Protein AF-0000000087540976 (afdb_homodimer)

Organism: Prevotella intermedia (NCBI:txid28131)

Nearest PDB structures (foldseek):
  6n2l-assembly1_A-2  TM=8.133E-01  e=3.524E-04  Burkholderia ambifaria MC40-6
  1huu-assembly1_A-2  TM=8.112E-01  e=4.850E-04  Geobacillus stearothermophilus
  5fbm-assembly1_B  TM=7.023E-01  e=1.854E-03  Streptococcus mutans UA159
  4qju-assembly1_B  TM=6.973E-01  e=3.090E-03  Staphylococcus aureus subsp. aureus Mu50
  3rhi-assembly1_B  TM=6.801E-01  e=1.854E-03  Bacillus anthracis str. Sterne

InterPro domains:
  IPR000119 Histone-like DNA-binding protein [PTHR33175] (30-153)
  IPR005902 Putative DNA-binding protein, HU-related [TIGR01201] (2-129)
  IPR010992 Integration host factor (IHF)-like DNA-binding domain superfamily [G3DSA:4.10.520.10] (30-122)
  IPR010992 Integration host factor (IHF)-like DNA-binding domain superfamily [SSF47729] (32-110)
  IPR041607 HU domain fused to wHTH, Ig, or Glycine-rich motif [PF18291] (1-114)

Radius of gyration: 27.36 Å; Cα contacts (8 Å, |Δi|>4): 544; chains: 2; bounding box: 94×81×77 Å

Sequence (312 aa):
MSIKYKMYQLKNSSSSRNGYWYARAAHTGTIETKQLAARISDRCTVTEADILAVISALVNEMSYNLKNGMRVKLEGFGAFKIAIRSTGAKEVKDFSVAKNIKRPHVIFQPETRVGADKVRVKKFVTGLKVEELDKYAGAPKPKKGEDSTGGEQAHPMSIKYKMYQLKNSSSSRNGYWYARAAHTGTIETKQLAARISDRCTVTEADILAVISALVNEMSYNLKNGMRVKLEGFGAFKIAIRSTGAKEVKDFSVAKNIKRPHVIFQPETRVGADKVRVKKFVTGLKVEELDKYAGAPKPKKGEDSTGGEQAHP

pLDDT: mean 82.92, std 21.24, range [26.97, 98.44]

Structure (mmCIF, N/CA/C/O backbone):
data_AF-0000000087540976-model_v1
#
loop_
_entity.id
_entity.type
_entity.pdbx_description
1 polymer 'Viral histone-like protein'
#
loop_
_atom_site.group_PDB
_atom_site.id
_atom_site.type_symbol
_atom_site.label_atom_id
_atom_site.label_alt_id
_atom_site.label_comp_id
_atom_site.label_asym_id
_atom_site.label_entity_id
_atom_site.label_seq_id
_atom_site.pdbx_PDB_ins_code
_at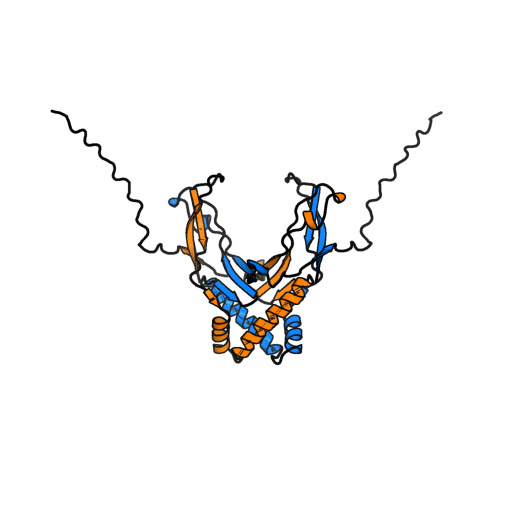om_site.Cartn_x
_atom_site.Cartn_y
_atom_site.Cartn_z
_atom_site.occupancy
_atom_site.B_iso_or_equiv
_atom_site.auth_seq_id
_atom_site.auth_comp_id
_atom_site.auth_asym_id
_atom_site.auth_atom_id
_atom_site.pdbx_PDB_model_num
ATOM 1 N N . MET A 1 1 ? -21.641 -0.723 -4.906 1 82.19 1 MET A N 1
ATOM 2 C CA . MET A 1 1 ? -20.797 -1.016 -3.756 1 82.19 1 MET A CA 1
ATOM 3 C C . MET A 1 1 ? -20.547 0.244 -2.932 1 82.19 1 MET A C 1
ATOM 5 O O . MET A 1 1 ? -20.578 1.354 -3.465 1 82.19 1 MET A O 1
ATOM 9 N N . SER A 1 2 ? -20.531 0.078 -1.562 1 85.25 2 SER A N 1
ATOM 10 C CA . SER A 1 2 ? -20.406 1.279 -0.743 1 85.25 2 SER A CA 1
ATOM 11 C C . SER A 1 2 ? -19.484 1.036 0.456 1 85.25 2 SER A C 1
ATOM 13 O O . SER A 1 2 ? -19.406 -0.084 0.964 1 85.25 2 SER A O 1
ATOM 15 N N . ILE A 1 3 ? -18.797 2.078 0.797 1 89.12 3 ILE A N 1
ATOM 16 C CA . ILE A 1 3 ? -17.984 2.082 2.006 1 89.12 3 ILE A CA 1
ATOM 17 C C . ILE A 1 3 ? -18.719 2.812 3.125 1 89.12 3 ILE A C 1
ATOM 19 O O . ILE A 1 3 ? -19.281 3.883 2.904 1 89.12 3 ILE A O 1
ATOM 23 N N . LYS A 1 4 ? -18.781 2.154 4.199 1 91.69 4 LYS A N 1
ATOM 24 C CA . LYS A 1 4 ? -19.422 2.771 5.359 1 91.69 4 LYS A CA 1
ATOM 25 C C . LYS A 1 4 ? -18.453 3.705 6.082 1 91.69 4 LYS A C 1
ATOM 27 O O . LYS A 1 4 ? -17.266 3.438 6.152 1 91.69 4 LYS A O 1
ATOM 32 N N . TYR A 1 5 ? -19.094 4.777 6.539 1 91.88 5 TYR A N 1
ATOM 33 C CA . TYR A 1 5 ? -18.25 5.68 7.316 1 91.88 5 TYR A CA 1
ATOM 34 C C . TYR A 1 5 ? -18.891 6 8.664 1 91.88 5 TYR A C 1
ATOM 36 O O . TYR A 1 5 ? -20.109 5.855 8.828 1 91.88 5 TYR A O 1
ATOM 44 N N . LYS A 1 6 ? -18.062 6.328 9.625 1 91.19 6 LYS A N 1
ATOM 45 C CA . LYS A 1 6 ? -18.5 6.797 10.938 1 91.19 6 LYS A CA 1
ATOM 46 C C . LYS A 1 6 ? -17.922 8.18 11.25 1 91.19 6 LYS A C 1
ATOM 48 O O . LYS A 1 6 ? -16.812 8.5 10.836 1 91.19 6 LYS A O 1
ATOM 53 N N . MET A 1 7 ? -18.797 8.914 11.938 1 89.94 7 MET A N 1
ATOM 54 C CA . MET A 1 7 ? -18.344 10.242 12.344 1 89.94 7 MET A CA 1
ATOM 55 C C . MET A 1 7 ? -17.719 10.203 13.734 1 89.94 7 MET A C 1
ATOM 57 O O . MET A 1 7 ? -18.141 9.422 14.586 1 89.94 7 MET A O 1
ATOM 61 N N . TYR A 1 8 ? -16.688 10.961 13.844 1 89.75 8 TYR A N 1
ATOM 62 C CA . TYR A 1 8 ? -16.078 11.086 15.164 1 89.75 8 TYR A CA 1
ATOM 63 C C . TYR A 1 8 ? -15.594 12.508 15.414 1 89.75 8 TYR A C 1
ATOM 65 O O . TYR A 1 8 ? -15.383 13.273 14.477 1 89.75 8 TYR A O 1
ATOM 73 N N . GLN A 1 9 ? -15.57 12.805 16.703 1 90.75 9 GLN A N 1
ATOM 74 C CA . GLN A 1 9 ? -15.078 14.117 17.094 1 90.75 9 GLN A CA 1
ATOM 75 C C . GLN A 1 9 ? -13.586 14.078 17.406 1 90.75 9 GLN A C 1
ATOM 77 O O . GLN A 1 9 ? -13.125 13.203 18.141 1 90.75 9 GLN A O 1
ATOM 82 N N . LEU A 1 10 ? -12.867 15.023 16.797 1 91.25 10 LEU A N 1
ATOM 83 C CA . LEU A 1 10 ? -11.438 15.094 17.062 1 91.25 10 LEU A CA 1
ATOM 84 C C . LEU A 1 10 ? -11.18 15.586 18.484 1 91.25 10 LEU A C 1
ATOM 86 O O . LEU A 1 10 ? -11.641 16.672 18.875 1 91.25 10 LEU A O 1
ATOM 90 N N . LYS A 1 11 ? -10.469 14.781 19.266 1 91.56 11 LYS A N 1
ATOM 91 C CA . LYS A 1 11 ? -10.117 15.156 20.641 1 91.56 11 LYS A CA 1
ATOM 92 C C . LYS A 1 11 ? -8.625 15.43 20.766 1 91.56 11 LYS A C 1
ATOM 94 O O . LYS A 1 11 ? -7.859 14.555 21.172 1 91.56 11 LYS A O 1
ATOM 99 N N . ASN A 1 12 ? -8.211 16.422 20.25 1 89.81 12 ASN A N 1
ATOM 100 C CA . ASN A 1 12 ? -6.832 16.891 20.312 1 89.81 12 ASN A CA 1
ATOM 101 C C . ASN A 1 12 ? -6.746 18.328 20.812 1 89.81 12 ASN A C 1
ATOM 103 O O . ASN A 1 12 ? -6.93 19.266 20.031 1 89.81 12 ASN A O 1
ATOM 107 N N . SER A 1 13 ? -6.457 18.531 22.078 1 90.12 13 SER A N 1
ATOM 108 C CA . SER A 1 13 ? -6.488 19.828 22.734 1 90.12 13 SER A CA 1
ATOM 109 C C . SER A 1 13 ? -5.453 20.781 22.141 1 90.12 13 SER A C 1
ATOM 111 O O . SER A 1 13 ? -5.578 22 22.266 1 90.12 13 SER A O 1
ATOM 113 N N . SER A 1 14 ? -4.449 20.172 21.5 1 91.81 14 SER A N 1
ATOM 114 C CA . SER A 1 14 ? -3.398 21.016 20.938 1 91.81 14 SER A CA 1
ATOM 115 C C . SER A 1 14 ? -3.777 21.5 19.547 1 91.81 14 SER A C 1
ATOM 117 O O . SER A 1 14 ? -3.141 22.406 19 1 91.81 14 SER A O 1
ATOM 119 N N . SER A 1 15 ? -4.824 20.969 19.016 1 88.81 15 SER A N 1
ATOM 120 C CA . SER A 1 15 ? -5.211 21.312 17.656 1 88.81 15 SER A CA 1
ATOM 121 C C . SER A 1 15 ? -6.262 22.406 17.625 1 88.81 15 SER A C 1
ATOM 123 O O . SER A 1 15 ? -7.148 22.453 18.484 1 88.81 15 SER A O 1
ATOM 125 N N . SER A 1 16 ? -6.117 23.375 16.719 1 90.56 16 SER A N 1
ATOM 126 C CA . SER A 1 16 ? -7.137 24.406 16.516 1 90.56 16 SER A CA 1
ATOM 127 C C . SER A 1 16 ? -8.469 23.781 16.094 1 90.56 16 SER A C 1
ATOM 129 O O . SER A 1 16 ? -9.508 24.438 16.172 1 90.56 16 SER A O 1
ATOM 131 N N . ARG A 1 17 ? -8.469 22.594 15.672 1 90.31 17 ARG A N 1
ATOM 132 C CA . ARG A 1 17 ? -9.68 21.938 15.188 1 90.31 17 ARG A CA 1
ATOM 133 C C . ARG A 1 17 ? -10.234 20.984 16.234 1 90.31 17 ARG A C 1
ATOM 135 O O . ARG A 1 17 ? -10.961 20.047 15.914 1 90.31 17 ARG A O 1
ATOM 142 N N . ASN A 1 18 ? -9.789 21.328 17.406 1 90.62 18 ASN A N 1
ATOM 143 C CA . ASN A 1 18 ? -10.297 20.516 18.5 1 90.62 18 ASN A CA 1
ATOM 144 C C . ASN A 1 18 ? -11.82 20.547 18.562 1 90.62 18 ASN A C 1
ATOM 146 O O . ASN A 1 18 ? -12.43 21.609 18.5 1 90.62 18 ASN A O 1
ATOM 150 N N . GLY A 1 19 ? -12.438 19.312 18.641 1 89.81 19 GLY A N 1
ATOM 151 C CA . GLY A 1 19 ? -13.883 19.219 18.766 1 89.81 19 GLY A CA 1
ATOM 152 C C . GLY A 1 19 ? -14.594 19.156 17.422 1 89.81 19 GLY A C 1
ATOM 153 O O . GLY A 1 19 ? -15.812 19.016 17.359 1 89.81 19 GLY A O 1
ATOM 154 N N . TYR A 1 20 ? -13.859 19.266 16.344 1 92.44 20 TYR A N 1
ATOM 155 C CA . TYR A 1 20 ? -14.453 19.172 15.008 1 92.44 20 TYR A CA 1
ATOM 156 C C . TYR A 1 20 ? -14.852 17.734 14.695 1 92.44 20 TYR A C 1
ATOM 158 O O . TYR A 1 20 ? -14.289 16.797 15.258 1 92.44 20 TYR A O 1
ATOM 166 N N . TRP A 1 21 ? -15.828 17.672 13.867 1 91.06 21 TRP A N 1
ATOM 167 C CA . TRP A 1 21 ? -16.328 16.359 13.484 1 91.06 21 TRP A CA 1
ATOM 168 C C . TRP A 1 21 ? -15.742 15.906 12.156 1 91.06 21 TRP A C 1
ATOM 170 O O . TRP A 1 21 ? -15.703 16.672 11.195 1 91.06 21 TRP A O 1
ATOM 180 N N . TYR A 1 22 ? -15.258 14.633 12.141 1 93.44 22 TYR A N 1
ATOM 181 C CA . TYR A 1 22 ? -14.648 14.016 10.961 1 93.44 22 TYR A CA 1
ATOM 182 C C . TYR A 1 22 ? -15.297 12.672 10.656 1 93.44 22 TYR A C 1
ATOM 184 O O . TYR A 1 22 ? -16.062 12.141 11.469 1 93.44 22 TYR A O 1
ATOM 192 N N . ALA A 1 23 ? -15.047 12.281 9.445 1 92 23 ALA A N 1
ATOM 193 C CA . ALA A 1 23 ? -15.523 10.961 9.031 1 92 23 ALA A CA 1
ATOM 194 C C . ALA A 1 23 ? -14.352 10 8.82 1 92 23 ALA A C 1
ATOM 196 O O . ALA A 1 23 ? -13.281 10.414 8.367 1 92 23 ALA A O 1
ATOM 197 N N . ARG A 1 24 ? -14.531 8.781 9.195 1 92.12 24 ARG A N 1
ATOM 198 C CA . ARG A 1 24 ? -13.57 7.723 8.93 1 92.12 24 ARG A CA 1
ATOM 199 C C . ARG A 1 24 ? -14.266 6.473 8.391 1 92.12 24 ARG A C 1
ATOM 201 O O . ARG A 1 24 ? -15.414 6.207 8.734 1 92.12 24 ARG A O 1
ATOM 208 N N . ALA A 1 25 ? -13.547 5.836 7.512 1 93.06 25 ALA A N 1
ATOM 209 C CA . ALA A 1 25 ? -14.109 4.605 6.953 1 93.06 25 ALA A CA 1
ATOM 210 C C . ALA A 1 25 ? -14.289 3.547 8.039 1 93.06 25 ALA A C 1
ATOM 212 O O . ALA A 1 25 ? -13.422 3.379 8.898 1 93.06 25 ALA A O 1
ATOM 213 N N . ALA A 1 26 ? -15.445 2.938 8.008 1 92 26 ALA A N 1
ATOM 214 C CA . ALA A 1 26 ? -15.734 1.828 8.914 1 92 26 ALA A CA 1
ATOM 215 C C . ALA A 1 26 ? -15.703 0.494 8.18 1 92 26 ALA A C 1
ATOM 217 O O . ALA A 1 26 ? -16.594 0.204 7.371 1 92 26 ALA A O 1
ATOM 218 N N . HIS A 1 27 ? -14.711 -0.302 8.461 1 92.88 27 HIS A N 1
ATOM 219 C CA . HIS A 1 27 ? -14.578 -1.594 7.797 1 92.88 27 HIS A CA 1
ATOM 220 C C . HIS A 1 27 ? -15.445 -2.65 8.477 1 92.88 27 HIS A C 1
ATOM 222 O O . HIS A 1 27 ? -15.547 -2.686 9.703 1 92.88 27 HIS A O 1
ATOM 228 N N . THR A 1 28 ? -16.125 -3.465 7.723 1 90.06 28 THR A N 1
ATOM 229 C CA . THR A 1 28 ? -17.156 -4.387 8.203 1 90.06 28 THR A CA 1
ATOM 230 C C . THR A 1 28 ? -16.547 -5.746 8.531 1 90.06 28 THR A C 1
ATOM 232 O O . THR A 1 28 ? -17.156 -6.555 9.227 1 90.06 28 THR A O 1
ATOM 235 N N . GLY A 1 29 ? -15.414 -6.07 8.07 1 94.75 29 GLY A N 1
ATOM 236 C CA . GLY A 1 29 ? -14.773 -7.352 8.344 1 94.75 29 GLY A CA 1
ATOM 237 C C . GLY A 1 29 ? -13.422 -7.496 7.664 1 94.75 29 G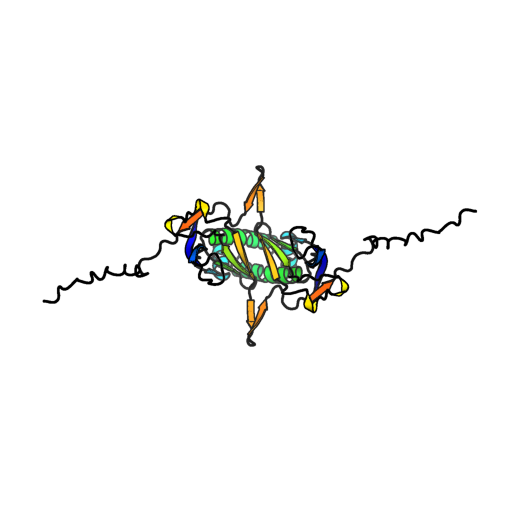LY A C 1
ATOM 238 O O . GLY A 1 29 ? -12.922 -6.551 7.055 1 94.75 29 GLY A O 1
ATOM 239 N N . THR A 1 30 ? -12.859 -8.688 7.973 1 97.56 30 THR A N 1
ATOM 240 C CA . THR A 1 30 ? -11.562 -9.008 7.398 1 97.56 30 THR A CA 1
ATOM 241 C C . THR A 1 30 ? -11.609 -10.352 6.668 1 97.56 30 THR A C 1
ATOM 243 O O . THR A 1 30 ? -12.148 -11.32 7.188 1 97.56 30 THR A O 1
ATOM 246 N N . ILE A 1 31 ? -11.188 -10.375 5.449 1 98 31 ILE A N 1
ATOM 247 C CA . ILE A 1 31 ? -11.023 -11.617 4.707 1 98 31 ILE A CA 1
ATOM 248 C C . ILE A 1 31 ? -9.539 -11.953 4.59 1 98 31 ILE A C 1
ATOM 250 O O . 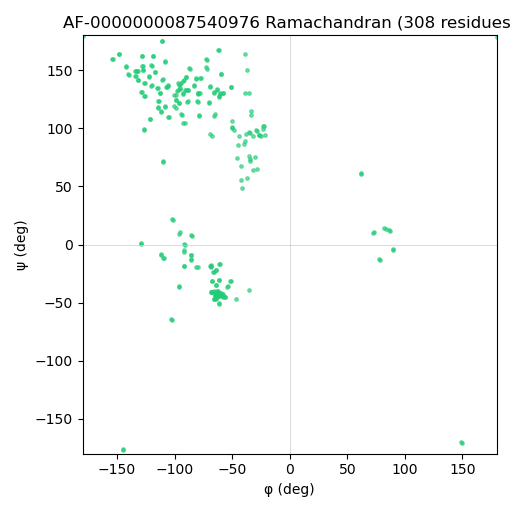ILE A 1 31 ? -8.711 -11.07 4.328 1 98 31 ILE A O 1
ATOM 254 N N . GLU A 1 32 ? -9.211 -13.188 4.789 1 98.25 32 GLU A N 1
ATOM 255 C CA . GLU A 1 32 ? -7.809 -13.602 4.82 1 98.25 32 GLU A CA 1
ATOM 256 C C . GLU A 1 32 ? -7.457 -14.461 3.609 1 98.25 32 GLU A C 1
ATOM 258 O O . GLU A 1 32 ? -8.336 -14.844 2.838 1 98.25 32 GLU A O 1
ATOM 263 N N . THR A 1 33 ? -6.246 -14.789 3.502 1 98.38 33 THR A N 1
ATOM 264 C CA . THR A 1 33 ? -5.668 -15.438 2.328 1 98.38 33 THR A CA 1
ATOM 265 C C . THR A 1 33 ? -6.371 -16.766 2.037 1 98.38 33 THR A C 1
ATOM 267 O O . THR A 1 33 ? -6.695 -17.062 0.885 1 98.38 33 THR A O 1
ATOM 270 N N . LYS A 1 34 ? -6.609 -17.531 3.016 1 98.12 34 LYS A N 1
ATOM 271 C CA . LYS A 1 34 ? -7.215 -18.844 2.816 1 98.12 34 LYS A CA 1
ATOM 272 C C . LYS A 1 34 ? -8.625 -18.719 2.254 1 98.12 34 LYS A C 1
ATOM 274 O O . LYS A 1 34 ? -9.016 -19.484 1.364 1 98.12 34 LYS A O 1
ATOM 279 N N . GLN A 1 35 ? -9.398 -17.781 2.803 1 97.94 35 GLN A N 1
ATOM 280 C CA . GLN A 1 35 ? -10.75 -17.547 2.303 1 97.94 35 GLN A CA 1
ATOM 281 C C . GLN A 1 35 ? -10.727 -17.062 0.856 1 97.94 35 GLN A C 1
ATOM 283 O O . GLN A 1 35 ? -11.531 -17.5 0.034 1 97.94 35 GLN A O 1
ATOM 288 N N . LEU A 1 36 ? -9.797 -16.172 0.57 1 98.06 36 LEU A N 1
ATOM 289 C CA . LEU A 1 36 ? -9.648 -15.68 -0.792 1 98.06 36 LEU A CA 1
ATOM 290 C C . LEU A 1 36 ? -9.289 -16.812 -1.75 1 98.06 36 LEU A C 1
ATOM 292 O O . LEU A 1 36 ? -9.852 -16.906 -2.844 1 98.06 36 LEU A O 1
ATOM 296 N N . ALA A 1 37 ? -8.352 -17.625 -1.278 1 98.44 37 ALA A N 1
ATOM 297 C CA . ALA A 1 37 ? -7.918 -18.75 -2.104 1 98.44 37 ALA A CA 1
ATOM 298 C C . ALA A 1 37 ? -9.078 -19.688 -2.406 1 98.44 37 ALA A C 1
ATOM 300 O O . ALA A 1 37 ? -9.227 -20.172 -3.537 1 98.44 37 ALA A O 1
ATOM 301 N N . ALA A 1 38 ? -9.883 -19.953 -1.44 1 98.12 38 ALA A N 1
ATOM 302 C CA . ALA A 1 38 ? -11.055 -20.812 -1.614 1 98.12 38 ALA A CA 1
ATOM 303 C C . ALA A 1 38 ? -12.031 -20.219 -2.623 1 98.12 38 ALA A C 1
ATOM 305 O O . ALA A 1 38 ? -12.523 -20.922 -3.51 1 98.12 38 ALA A O 1
ATOM 306 N N . ARG A 1 39 ? -12.289 -18.953 -2.525 1 97.38 39 ARG A N 1
ATOM 307 C CA . ARG A 1 39 ? -13.211 -18.281 -3.432 1 97.38 39 ARG A CA 1
ATOM 308 C C . ARG A 1 39 ? -12.68 -18.297 -4.859 1 97.38 39 ARG A C 1
ATOM 310 O O . ARG A 1 39 ? -13.445 -18.5 -5.809 1 97.38 39 ARG A O 1
ATOM 317 N N . ILE A 1 40 ? -11.422 -18.031 -4.973 1 97.5 40 ILE A N 1
ATOM 318 C CA . ILE A 1 40 ? -10.812 -18.016 -6.297 1 97.5 40 ILE A CA 1
ATOM 319 C C . ILE A 1 40 ? -10.867 -19.422 -6.906 1 97.5 40 ILE A C 1
ATOM 321 O O . ILE A 1 40 ? -11.219 -19.578 -8.078 1 97.5 40 ILE A O 1
ATOM 325 N N . SER A 1 41 ? -10.531 -20.422 -6.137 1 97.56 41 SER A N 1
ATOM 326 C CA . SER A 1 41 ? -10.531 -21.797 -6.613 1 97.56 41 SER A CA 1
ATOM 327 C C . SER A 1 41 ? -11.93 -22.234 -7.039 1 97.56 41 SER A C 1
ATOM 329 O O . SER A 1 41 ? -12.07 -23.078 -7.934 1 97.56 41 SER A O 1
ATOM 331 N N . ASP A 1 42 ? -12.938 -21.719 -6.438 1 96.06 42 ASP A N 1
ATOM 332 C CA . ASP A 1 42 ? -14.32 -22.031 -6.77 1 96.06 42 ASP A CA 1
ATOM 333 C C . ASP A 1 42 ? -14.695 -21.484 -8.148 1 96.06 42 ASP A C 1
ATOM 335 O O . ASP A 1 42 ? -15.641 -21.969 -8.781 1 96.06 42 ASP A O 1
ATOM 339 N N . ARG A 1 43 ? -13.898 -20.547 -8.625 1 92.94 43 ARG A N 1
ATOM 340 C CA . ARG A 1 43 ? -14.281 -19.844 -9.844 1 92.94 43 ARG A CA 1
ATOM 341 C C . ARG A 1 43 ? -13.352 -20.188 -10.992 1 92.94 43 ARG A C 1
ATOM 343 O O . ARG A 1 43 ? -13.586 -19.781 -12.133 1 92.94 43 ARG A O 1
ATOM 350 N N . CYS A 1 44 ? -12.273 -20.891 -10.695 1 89.94 44 CYS A N 1
ATOM 351 C CA . CYS A 1 44 ? -11.359 -21.266 -11.766 1 89.94 44 CYS A CA 1
ATOM 352 C C . CYS A 1 44 ? -10.766 -22.641 -11.516 1 89.94 44 CYS A C 1
ATOM 354 O O . CYS A 1 44 ? -11.133 -23.312 -10.555 1 89.94 44 CYS A O 1
ATOM 356 N N . THR A 1 45 ? -9.797 -23.125 -12.438 1 92.25 45 THR A N 1
ATOM 357 C CA . THR A 1 45 ? -9.305 -24.484 -12.398 1 92.25 45 THR A CA 1
ATOM 358 C C . THR A 1 45 ? -8.055 -24.594 -11.531 1 92.25 45 THR A C 1
ATOM 360 O O . THR A 1 45 ? -7.527 -25.688 -11.32 1 92.25 45 THR A O 1
ATOM 363 N N . VAL A 1 46 ? -7.57 -23.516 -11.047 1 94.94 46 VAL A N 1
ATOM 364 C CA . VAL A 1 46 ? -6.395 -23.562 -10.188 1 94.94 46 VAL A CA 1
ATOM 365 C C . VAL A 1 46 ? -6.801 -23.969 -8.773 1 94.94 46 VAL A C 1
ATOM 367 O O . VAL A 1 46 ? -7.77 -23.438 -8.227 1 94.94 46 VAL A O 1
ATOM 370 N N . THR A 1 47 ? -6.133 -24.938 -8.203 1 95.69 47 THR A N 1
ATOM 371 C CA . THR A 1 47 ? -6.492 -25.469 -6.895 1 95.69 47 THR A CA 1
ATOM 372 C C . THR A 1 47 ? -6.141 -24.469 -5.793 1 95.69 47 THR A C 1
ATOM 374 O O . THR A 1 47 ? -5.277 -23.609 -5.98 1 95.69 47 THR A O 1
ATOM 377 N N . GLU A 1 48 ? -6.805 -24.656 -4.652 1 97.38 48 GLU A N 1
ATOM 378 C CA . GLU A 1 48 ? -6.527 -23.812 -3.492 1 97.38 48 GLU A CA 1
ATOM 379 C C . GLU A 1 48 ? -5.059 -23.906 -3.082 1 97.38 48 GLU A C 1
ATOM 381 O O . GLU A 1 48 ? -4.43 -22.891 -2.773 1 97.38 48 GLU A O 1
ATOM 386 N N . ALA A 1 49 ? -4.566 -25.078 -3.074 1 96.31 49 ALA A N 1
ATOM 387 C CA . ALA A 1 49 ? -3.172 -25.297 -2.703 1 96.31 49 ALA A CA 1
ATOM 388 C C . ALA A 1 49 ? -2.229 -24.547 -3.633 1 96.31 49 ALA A C 1
ATOM 390 O O . ALA A 1 49 ? -1.24 -23.953 -3.182 1 96.31 49 ALA A O 1
ATOM 391 N N . ASP A 1 50 ? -2.512 -24.562 -4.934 1 96.38 50 ASP A N 1
ATOM 392 C CA . ASP A 1 50 ? -1.681 -23.859 -5.91 1 96.38 50 ASP A CA 1
ATOM 393 C C . ASP A 1 50 ? -1.771 -22.344 -5.723 1 96.38 50 ASP A C 1
ATOM 395 O O . ASP A 1 50 ? -0.773 -21.641 -5.867 1 96.38 50 ASP A O 1
ATOM 399 N N . ILE A 1 51 ? -3.004 -21.828 -5.445 1 97.88 51 ILE A N 1
ATOM 400 C CA . ILE A 1 51 ? -3.201 -20.391 -5.234 1 97.88 51 ILE A CA 1
ATOM 401 C C . ILE A 1 51 ? -2.383 -19.938 -4.027 1 97.88 51 ILE A C 1
ATOM 403 O O . ILE A 1 51 ? -1.687 -18.922 -4.098 1 97.88 51 ILE A O 1
ATOM 407 N N . LEU A 1 52 ? -2.375 -20.703 -2.975 1 97.69 52 LEU A N 1
ATOM 408 C CA . LEU A 1 52 ? -1.599 -20.375 -1.783 1 97.69 52 LEU A CA 1
ATOM 409 C C . LEU A 1 52 ? -0.104 -20.391 -2.086 1 97.69 52 LEU A C 1
ATOM 411 O O . LEU A 1 52 ? 0.643 -19.531 -1.612 1 97.69 52 LEU A O 1
ATOM 415 N N . ALA A 1 53 ? 0.29 -21.328 -2.834 1 96.88 53 ALA A N 1
ATOM 416 C CA . ALA A 1 53 ? 1.691 -21.438 -3.232 1 96.88 53 ALA A CA 1
ATOM 417 C C . ALA A 1 53 ? 2.119 -20.219 -4.047 1 96.88 53 ALA A C 1
ATOM 419 O O . ALA A 1 53 ? 3.211 -19.688 -3.85 1 96.88 53 ALA A O 1
ATOM 420 N N . VAL A 1 54 ? 1.281 -19.812 -4.977 1 97.62 54 VAL A N 1
ATOM 421 C CA . VAL A 1 54 ? 1.585 -18.672 -5.84 1 97.62 54 VAL A CA 1
ATOM 422 C C . VAL A 1 54 ? 1.683 -17.406 -5.008 1 97.62 54 VAL A C 1
ATOM 424 O O . VAL A 1 54 ? 2.609 -16.609 -5.18 1 97.62 54 VAL A O 1
ATOM 427 N N . ILE A 1 55 ? 0.77 -17.172 -4.051 1 97.31 55 ILE A N 1
ATOM 428 C CA . ILE A 1 55 ? 0.777 -15.977 -3.207 1 97.31 55 ILE A CA 1
ATOM 429 C C . ILE A 1 55 ? 2.045 -15.953 -2.357 1 97.31 55 ILE A C 1
ATOM 431 O O . ILE A 1 55 ? 2.725 -14.93 -2.273 1 97.31 55 ILE A O 1
ATOM 435 N N . SER A 1 56 ? 2.361 -17.094 -1.829 1 96.75 56 SER A N 1
ATOM 436 C CA . SER A 1 56 ? 3.568 -17.188 -1.016 1 96.75 56 SER A CA 1
ATOM 437 C C . SER A 1 56 ? 4.816 -16.906 -1.848 1 96.75 56 SER A C 1
ATOM 439 O O . SER A 1 56 ? 5.711 -16.172 -1.417 1 96.75 56 SER A O 1
ATOM 441 N N . ALA A 1 57 ? 4.891 -17.531 -3.025 1 97.62 57 ALA A N 1
ATOM 442 C CA . ALA A 1 57 ? 6.031 -17.312 -3.914 1 97.62 57 ALA A CA 1
ATOM 443 C C . ALA A 1 57 ? 6.117 -15.859 -4.355 1 97.62 57 ALA A C 1
ATOM 445 O O . ALA A 1 57 ? 7.211 -15.305 -4.477 1 97.62 57 ALA A O 1
ATOM 446 N N . LEU A 1 58 ? 4.965 -15.25 -4.637 1 97.25 58 LEU A N 1
ATOM 447 C CA . LEU A 1 58 ? 4.918 -13.844 -5.035 1 97.25 58 LEU A CA 1
ATOM 448 C C . LEU A 1 58 ? 5.48 -12.945 -3.938 1 97.25 58 LEU A C 1
ATOM 450 O O . LEU A 1 58 ? 6.266 -12.039 -4.215 1 97.25 58 LEU A O 1
ATOM 454 N N . VAL A 1 59 ? 5.113 -13.203 -2.689 1 96.5 59 VAL A N 1
ATOM 455 C CA . VAL A 1 59 ? 5.594 -12.43 -1.553 1 96.5 59 VAL A CA 1
ATOM 456 C C . VAL A 1 59 ? 7.113 -12.516 -1.472 1 96.5 59 VAL A C 1
ATOM 458 O O . VAL A 1 59 ? 7.793 -11.5 -1.286 1 96.5 59 VAL A O 1
ATOM 461 N N . ASN A 1 60 ? 7.609 -13.68 -1.653 1 95.88 60 ASN A N 1
ATOM 462 C CA . ASN A 1 60 ? 9.055 -13.883 -1.585 1 95.88 60 ASN A CA 1
ATOM 463 C C . ASN A 1 60 ? 9.773 -13.164 -2.721 1 95.88 60 ASN A C 1
ATOM 465 O O . ASN A 1 60 ? 10.797 -12.508 -2.496 1 95.88 60 ASN A O 1
ATOM 469 N N . GLU A 1 61 ? 9.227 -13.344 -3.893 1 96.5 61 GLU A N 1
ATOM 470 C CA . GLU A 1 61 ? 9.836 -12.68 -5.043 1 96.5 61 GLU A CA 1
ATOM 471 C C . GLU A 1 61 ? 9.766 -11.164 -4.906 1 96.5 61 GLU A C 1
ATOM 473 O O . GLU A 1 61 ? 10.719 -10.461 -5.238 1 96.5 61 GLU A O 1
ATOM 478 N N . MET A 1 62 ? 8.664 -10.633 -4.434 1 96.81 62 MET A N 1
ATOM 479 C CA . MET A 1 62 ? 8.516 -9.195 -4.223 1 96.81 62 MET A CA 1
ATOM 480 C C . MET A 1 62 ? 9.492 -8.695 -3.164 1 96.81 62 MET A C 1
ATOM 482 O O . MET A 1 62 ? 10.125 -7.645 -3.336 1 96.81 62 MET A O 1
ATOM 486 N N . SER A 1 63 ? 9.562 -9.445 -2.09 1 94.88 63 SER A N 1
ATOM 487 C CA . SER A 1 63 ? 10.484 -9.078 -1.021 1 94.88 63 SER A CA 1
ATOM 488 C C . SER A 1 63 ? 11.914 -8.961 -1.545 1 94.88 63 SER A C 1
ATOM 490 O O . SER A 1 63 ? 12.602 -7.98 -1.258 1 94.88 63 SER A O 1
ATOM 492 N N . TYR A 1 64 ? 12.281 -9.93 -2.316 1 94.19 64 TYR A N 1
ATOM 493 C CA . TYR A 1 64 ? 13.625 -9.945 -2.891 1 94.19 64 TYR A CA 1
ATOM 494 C C . TYR A 1 64 ? 13.852 -8.734 -3.779 1 94.19 64 TYR A C 1
ATOM 496 O O . TYR A 1 64 ? 14.859 -8.031 -3.641 1 94.19 64 TYR A O 1
ATOM 504 N N . ASN A 1 65 ? 12.977 -8.469 -4.676 1 95.81 65 ASN A N 1
ATOM 505 C CA . ASN A 1 65 ? 13.133 -7.375 -5.637 1 95.81 65 ASN A CA 1
ATOM 506 C C . ASN A 1 65 ? 13.055 -6.012 -4.953 1 95.81 65 ASN A C 1
ATOM 508 O O . ASN A 1 65 ? 13.844 -5.117 -5.266 1 95.81 65 ASN A O 1
ATOM 512 N N . LEU A 1 66 ? 12.164 -5.824 -4.023 1 95.56 66 LEU A N 1
ATOM 513 C CA . LEU A 1 66 ? 12.031 -4.562 -3.303 1 95.56 66 LEU A CA 1
ATOM 514 C C . LEU A 1 66 ? 13.289 -4.254 -2.506 1 95.56 66 LEU A C 1
ATOM 516 O O . LEU A 1 66 ? 13.789 -3.125 -2.533 1 95.56 66 LEU A O 1
ATOM 520 N N . LYS A 1 67 ? 13.852 -5.262 -1.867 1 92.88 67 LYS A N 1
ATOM 521 C CA . LYS A 1 67 ? 15.047 -5.086 -1.047 1 92.88 67 LYS A CA 1
ATOM 522 C C . LYS A 1 67 ? 16.266 -4.762 -1.909 1 92.88 67 LYS A C 1
ATOM 524 O O . LYS A 1 67 ? 17.281 -4.266 -1.406 1 92.88 67 LYS A O 1
ATOM 529 N N . ASN A 1 68 ? 16.109 -5.086 -3.143 1 93.12 68 ASN A N 1
ATOM 530 C CA . ASN A 1 68 ? 17.188 -4.762 -4.066 1 93.12 68 ASN A CA 1
ATOM 531 C C . ASN A 1 68 ? 16.938 -3.436 -4.777 1 93.12 68 ASN A C 1
ATOM 533 O O . ASN A 1 68 ? 17.578 -3.137 -5.785 1 93.12 68 ASN A O 1
ATOM 537 N N . GLY A 1 69 ? 15.945 -2.76 -4.277 1 93.06 69 GLY A N 1
ATOM 538 C CA . GLY A 1 69 ? 15.727 -1.406 -4.762 1 93.06 69 GLY A CA 1
ATOM 539 C C . GLY A 1 69 ? 14.883 -1.35 -6.016 1 93.06 69 GLY A C 1
ATOM 540 O O . GLY A 1 69 ? 14.852 -0.33 -6.707 1 93.06 69 GLY A O 1
ATOM 541 N N . MET A 1 70 ? 14.25 -2.418 -6.379 1 95.94 70 MET A N 1
ATOM 542 C CA . MET A 1 70 ? 13.406 -2.451 -7.566 1 95.94 70 MET A CA 1
ATOM 543 C C . MET A 1 70 ? 11.984 -1.999 -7.23 1 95.94 70 MET A C 1
ATOM 545 O O . MET A 1 70 ? 11.539 -2.127 -6.09 1 95.94 70 MET A O 1
ATOM 549 N N . ARG A 1 71 ? 11.383 -1.468 -8.234 1 97.62 71 ARG A N 1
ATOM 550 C CA . ARG A 1 71 ? 9.93 -1.286 -8.203 1 97.62 71 ARG A CA 1
ATOM 551 C C . ARG A 1 71 ? 9.211 -2.518 -8.742 1 97.62 71 ARG A C 1
ATOM 553 O O . ARG A 1 71 ? 9.609 -3.072 -9.773 1 97.62 71 ARG A O 1
ATOM 560 N N . VAL A 1 72 ? 8.211 -2.957 -8.031 1 98.25 72 VAL A N 1
ATOM 561 C CA . VAL A 1 72 ? 7.43 -4.113 -8.453 1 98.25 72 VAL A CA 1
ATOM 562 C C . VAL A 1 72 ? 6.047 -3.662 -8.914 1 98.25 72 VAL A C 1
ATOM 564 O O . VAL A 1 72 ? 5.281 -3.09 -8.141 1 98.25 72 VAL A O 1
ATOM 567 N N . LYS A 1 73 ? 5.766 -3.918 -10.148 1 97.94 73 LYS A N 1
ATOM 568 C CA . LYS A 1 73 ? 4.469 -3.549 -10.711 1 97.94 73 LYS A CA 1
ATOM 569 C C . LYS A 1 73 ? 3.637 -4.785 -11.031 1 97.94 73 LYS A C 1
ATOM 571 O O . LYS A 1 73 ? 4.004 -5.586 -11.891 1 97.94 73 LYS A O 1
ATOM 576 N N . LEU A 1 74 ? 2.562 -4.918 -10.328 1 97.56 74 LEU A N 1
ATOM 577 C CA . LEU A 1 74 ? 1.608 -5.992 -10.594 1 97.56 74 LEU A CA 1
ATOM 578 C C . LEU A 1 74 ? 0.434 -5.48 -11.422 1 97.56 74 LEU A C 1
ATOM 580 O O . LEU A 1 74 ? -0.256 -4.543 -11.016 1 97.56 74 LEU A O 1
ATOM 584 N N . GLU A 1 75 ? 0.242 -6.113 -12.484 1 95.5 75 GLU A N 1
ATOM 585 C CA . GLU A 1 75 ? -0.803 -5.691 -13.414 1 95.5 75 GLU A CA 1
ATOM 586 C C . GLU A 1 75 ? -2.178 -5.727 -12.75 1 95.5 75 GLU A C 1
ATOM 588 O O . GLU A 1 75 ? -2.557 -6.734 -12.148 1 95.5 75 GLU A O 1
ATOM 593 N N . GLY A 1 76 ? -2.898 -4.609 -12.891 1 93.5 76 GLY A N 1
ATOM 594 C CA . GLY A 1 76 ? -4.234 -4.512 -12.328 1 93.5 76 GLY A CA 1
ATOM 595 C C . GLY A 1 76 ? -4.227 -4.258 -10.828 1 93.5 76 GLY A C 1
ATOM 596 O O . GLY A 1 76 ? -5.258 -3.902 -10.25 1 93.5 76 GLY A O 1
ATOM 597 N N . PHE A 1 77 ? -3.189 -4.414 -10.234 1 95.62 77 PHE A N 1
ATOM 598 C CA . PHE A 1 77 ? -3.035 -4.289 -8.789 1 95.62 77 PHE A CA 1
ATOM 599 C C . PHE A 1 77 ? -2.4 -2.953 -8.422 1 95.62 77 PHE A C 1
ATOM 601 O O . PHE A 1 77 ? -3.086 -2.043 -7.957 1 95.62 77 PHE A O 1
ATOM 608 N N . GLY A 1 78 ? -1.178 -2.75 -8.82 1 96.38 78 GLY A N 1
ATOM 609 C CA . GLY A 1 78 ? -0.443 -1.535 -8.508 1 96.38 78 GLY A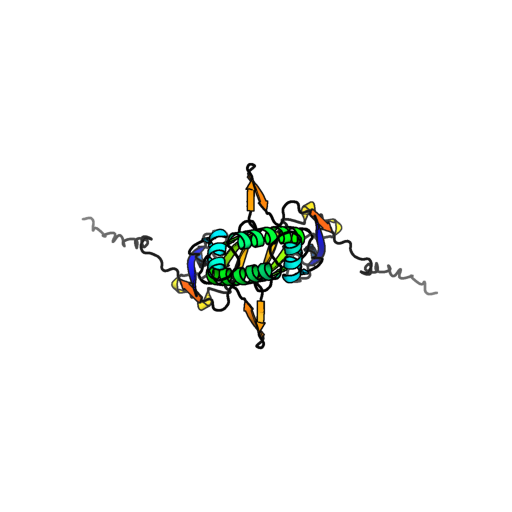 CA 1
ATOM 610 C C . GLY A 1 78 ? 1.053 -1.756 -8.391 1 96.38 78 GLY A C 1
ATOM 611 O O . GLY A 1 78 ? 1.564 -2.805 -8.789 1 96.38 78 GLY A O 1
ATOM 612 N N . ALA A 1 79 ? 1.668 -0.741 -7.93 1 97.25 79 ALA A N 1
ATOM 613 C CA . ALA A 1 79 ? 3.125 -0.774 -7.828 1 97.25 79 ALA A CA 1
ATOM 614 C C . ALA A 1 79 ? 3.574 -0.664 -6.375 1 97.25 79 ALA A C 1
ATOM 616 O O . ALA A 1 79 ? 2.891 -0.051 -5.551 1 97.25 79 ALA A O 1
ATOM 617 N N . PHE A 1 80 ? 4.68 -1.296 -6.078 1 97.56 80 PHE A N 1
ATOM 618 C CA . PHE A 1 80 ? 5.312 -1.282 -4.766 1 97.56 80 PHE A CA 1
ATOM 619 C C . PHE A 1 80 ? 6.77 -0.848 -4.875 1 97.56 80 PHE A C 1
ATOM 621 O O . PHE A 1 80 ? 7.484 -1.269 -5.789 1 97.56 80 PHE A O 1
ATOM 628 N N . LYS A 1 81 ? 7.18 -0.072 -3.973 1 96.69 81 LYS A N 1
ATOM 629 C CA . LYS A 1 81 ? 8.57 0.361 -3.914 1 96.69 81 LYS A CA 1
ATOM 630 C C . LYS A 1 81 ? 8.977 0.722 -2.488 1 96.69 81 LYS A C 1
ATOM 632 O O . LYS A 1 81 ? 8.117 0.989 -1.644 1 96.69 81 LYS A O 1
ATOM 637 N N . ILE A 1 82 ? 10.227 0.718 -2.262 1 95 82 ILE A N 1
ATOM 638 C CA . ILE A 1 82 ? 10.734 1.097 -0.947 1 95 82 ILE A CA 1
ATOM 639 C C . ILE A 1 82 ? 11 2.6 -0.911 1 95 82 ILE A C 1
ATOM 641 O O . ILE A 1 82 ? 11.547 3.162 -1.863 1 95 82 ILE A O 1
ATOM 645 N N . ALA A 1 83 ? 10.57 3.203 0.071 1 93.88 83 ALA A N 1
ATOM 646 C CA . ALA A 1 83 ? 10.852 4.617 0.313 1 93.88 83 ALA A CA 1
ATOM 647 C C . ALA A 1 83 ? 11.609 4.805 1.626 1 93.88 83 ALA A C 1
ATOM 649 O O . ALA A 1 83 ? 11.727 3.873 2.424 1 93.88 83 ALA A O 1
ATOM 650 N N . ILE A 1 84 ? 12.227 5.914 1.801 1 92 84 ILE A N 1
ATOM 651 C CA . ILE A 1 84 ? 12.914 6.285 3.033 1 92 84 ILE A CA 1
ATOM 652 C C . ILE A 1 84 ? 12.422 7.656 3.498 1 92 84 ILE A C 1
ATOM 654 O O . ILE A 1 84 ? 11.938 8.453 2.693 1 92 84 ILE A O 1
ATOM 658 N N . ARG A 1 85 ? 12.461 7.809 4.719 1 92.19 85 ARG A N 1
ATOM 659 C CA . ARG A 1 85 ? 12.227 9.125 5.293 1 92.19 85 ARG A CA 1
ATOM 660 C C . ARG A 1 85 ? 13.539 9.859 5.539 1 92.19 85 ARG A C 1
ATOM 662 O O . ARG A 1 85 ? 14.516 9.258 5.988 1 92.19 85 ARG A O 1
ATOM 669 N N . SER A 1 86 ? 13.508 11.125 5.227 1 93.06 86 SER A N 1
ATOM 670 C CA . SER A 1 86 ? 14.734 11.906 5.375 1 93.06 86 SER A CA 1
ATOM 671 C C . SER A 1 86 ? 14.484 13.18 6.168 1 93.06 86 SER A C 1
ATOM 673 O O . SER A 1 86 ? 13.484 13.875 5.949 1 93.06 86 SER A O 1
ATOM 675 N N . THR A 1 87 ? 15.352 13.359 7.117 1 92.5 87 THR A N 1
ATOM 676 C CA . THR A 1 87 ? 15.383 14.656 7.77 1 92.5 87 THR A CA 1
ATOM 677 C C . THR A 1 87 ? 16.344 15.602 7.055 1 92.5 87 THR A C 1
ATOM 679 O O . THR A 1 87 ? 17.375 15.164 6.531 1 92.5 87 THR A O 1
ATOM 682 N N . GLY A 1 88 ? 15.969 16.781 7.043 1 90.75 88 GLY A N 1
ATOM 683 C CA . GLY A 1 88 ? 16.734 17.75 6.277 1 90.75 88 GLY A CA 1
ATOM 684 C C . GLY A 1 88 ? 18 18.188 6.977 1 90.75 88 GLY A C 1
ATOM 685 O O . GLY A 1 88 ? 18.047 18.281 8.203 1 90.75 88 GLY A O 1
ATOM 686 N N . ALA A 1 89 ? 19.062 18.406 6.152 1 91.88 89 ALA A N 1
ATOM 687 C CA . ALA A 1 89 ? 20.312 19 6.617 1 91.88 89 ALA A CA 1
ATOM 688 C C . ALA A 1 89 ? 20.609 20.297 5.871 1 91.88 89 ALA A C 1
ATOM 690 O O . ALA A 1 89 ? 20.406 20.391 4.656 1 91.88 89 ALA A O 1
ATOM 691 N N . LYS A 1 90 ? 21.047 21.266 6.609 1 90.12 90 LYS A N 1
ATOM 692 C CA . LYS A 1 90 ? 21.328 22.562 5.988 1 90.12 90 LYS A CA 1
ATOM 693 C C . LYS A 1 90 ? 22.484 22.453 4.988 1 90.12 90 LYS A C 1
ATOM 695 O O . LYS A 1 90 ? 22.406 23 3.893 1 90.12 90 LYS A O 1
ATOM 700 N N . GLU A 1 91 ? 23.5 21.766 5.359 1 89.5 91 GLU A N 1
ATOM 701 C CA . GLU A 1 91 ? 24.641 21.547 4.469 1 89.5 91 GLU A CA 1
ATOM 702 C C . GLU A 1 91 ? 24.859 20.047 4.219 1 89.5 91 GLU A C 1
ATOM 704 O O . GLU A 1 91 ? 24.578 19.219 5.082 1 89.5 91 GLU A O 1
ATOM 709 N N . VAL A 1 92 ? 25.484 19.75 3.053 1 86 92 VAL A N 1
ATOM 710 C CA . VAL A 1 92 ? 25.719 18.375 2.635 1 86 92 VAL A CA 1
ATOM 711 C C . VAL A 1 92 ? 26.672 17.688 3.623 1 86 92 VAL A C 1
ATOM 713 O O . VAL A 1 92 ? 26.531 16.5 3.893 1 86 92 VAL A O 1
ATOM 716 N N . LYS A 1 93 ? 27.609 18.453 4.156 1 87.56 93 LYS A N 1
ATOM 717 C CA . LYS A 1 93 ? 28.609 17.906 5.062 1 87.56 93 LYS A CA 1
ATOM 718 C C . LYS A 1 93 ? 27.969 17.422 6.363 1 87.56 93 LYS A C 1
ATOM 720 O O . LYS A 1 93 ? 28.516 16.562 7.047 1 87.56 93 LYS A O 1
ATOM 725 N N . ASP A 1 94 ? 26.812 17.969 6.688 1 89.06 94 ASP A N 1
ATOM 726 C CA . ASP A 1 94 ? 26.125 17.625 7.93 1 89.06 94 ASP A CA 1
ATOM 727 C C . ASP A 1 94 ? 25.156 16.469 7.723 1 89.06 94 ASP A C 1
ATOM 729 O O . ASP A 1 94 ? 24.5 16.031 8.664 1 89.06 94 ASP A O 1
ATOM 733 N N . PHE A 1 95 ? 25.109 16 6.484 1 89.31 95 PHE A N 1
ATOM 734 C CA . PHE A 1 95 ? 24.172 14.922 6.184 1 89.31 95 PHE A CA 1
ATOM 735 C C . PHE A 1 95 ? 24.812 13.562 6.441 1 89.31 95 PHE A C 1
ATOM 737 O O . PHE A 1 95 ? 25.922 13.297 5.977 1 89.31 95 PHE A O 1
ATOM 744 N N . SER A 1 96 ? 24.203 12.75 7.277 1 87.44 96 SER A N 1
ATOM 745 C CA . SER A 1 96 ? 24.656 11.383 7.512 1 87.44 96 SER A CA 1
ATOM 746 C C . SER A 1 96 ? 23.484 10.406 7.453 1 87.44 96 SER A C 1
ATOM 748 O O . SER A 1 96 ? 22.344 10.766 7.789 1 87.44 96 SER A O 1
ATOM 750 N N . VAL A 1 97 ? 23.766 9.219 7.039 1 85.06 97 VAL A N 1
ATOM 751 C CA . VAL A 1 97 ? 22.766 8.18 6.887 1 85.06 97 VAL A CA 1
ATOM 752 C C . VAL A 1 97 ? 22.125 7.867 8.242 1 85.06 97 VAL A C 1
ATOM 754 O O . VAL A 1 97 ? 20.906 7.793 8.367 1 85.06 97 VAL A O 1
ATOM 757 N N . ALA A 1 98 ? 22.969 7.805 9.195 1 85.94 98 ALA A N 1
ATOM 758 C CA . ALA A 1 98 ? 22.5 7.422 10.523 1 85.94 98 ALA A CA 1
ATOM 759 C C . ALA A 1 98 ? 21.594 8.492 11.109 1 85.94 98 ALA A C 1
ATOM 761 O O . ALA A 1 98 ? 20.609 8.172 11.789 1 85.94 98 ALA A O 1
ATOM 762 N N . LYS A 1 99 ? 21.844 9.664 10.766 1 88.62 99 LYS A N 1
ATOM 763 C CA . LYS A 1 99 ? 21.125 10.773 11.383 1 88.62 99 LYS A CA 1
ATOM 764 C C . LYS A 1 99 ? 19.938 11.203 10.523 1 88.62 99 LYS A C 1
ATOM 766 O O . LYS A 1 99 ? 18.891 11.586 11.047 1 88.62 99 LYS A O 1
ATOM 771 N N . ASN A 1 100 ? 20.125 11.141 9.234 1 91.56 100 ASN A N 1
ATOM 772 C CA . ASN A 1 100 ? 19.188 11.852 8.375 1 91.56 100 ASN A CA 1
ATOM 773 C C . ASN A 1 100 ? 18.297 10.883 7.598 1 91.56 100 ASN A C 1
ATOM 775 O O . ASN A 1 100 ? 17.344 11.305 6.949 1 91.56 100 ASN A O 1
ATOM 779 N N . ILE A 1 101 ? 18.578 9.625 7.586 1 88.69 101 ILE A N 1
ATOM 780 C CA . ILE A 1 101 ? 17.734 8.648 6.887 1 88.69 101 ILE A CA 1
ATOM 781 C C . ILE A 1 101 ? 17.094 7.711 7.895 1 88.69 101 ILE A C 1
ATOM 783 O O . ILE A 1 101 ? 17.781 7.109 8.727 1 88.69 101 ILE A O 1
ATOM 787 N N . LYS A 1 102 ? 15.758 7.711 7.797 1 85.69 102 LYS A N 1
ATOM 788 C CA . LYS A 1 102 ? 15.008 6.891 8.75 1 85.69 102 LYS A CA 1
ATOM 789 C C . LYS A 1 102 ? 13.93 6.078 8.047 1 85.69 102 LYS A C 1
ATOM 791 O O . LYS A 1 102 ? 13.438 6.473 6.984 1 85.69 102 LYS A O 1
ATOM 796 N N . ARG A 1 103 ? 13.68 4.906 8.648 1 82.31 103 ARG A N 1
ATOM 797 C CA . ARG A 1 103 ? 12.43 4.152 8.531 1 82.31 103 ARG A CA 1
ATOM 798 C C . ARG A 1 103 ? 12.18 3.738 7.086 1 82.31 103 ARG A C 1
ATOM 800 O O . ARG A 1 103 ? 11.234 4.219 6.453 1 82.31 103 ARG A O 1
ATOM 807 N N . PRO A 1 104 ? 13.094 2.939 6.531 1 87.88 104 PRO A N 1
ATOM 808 C CA . PRO A 1 104 ? 12.664 2.379 5.246 1 87.88 104 PRO A CA 1
ATOM 809 C C . PRO A 1 104 ? 11.281 1.729 5.32 1 87.88 104 PRO A C 1
ATOM 811 O O . PRO A 1 104 ? 10.945 1.109 6.328 1 87.88 104 PRO A O 1
ATOM 814 N N . HIS A 1 105 ? 10.43 1.992 4.34 1 92 105 HIS A N 1
ATOM 815 C CA . HIS A 1 105 ? 9.086 1.428 4.305 1 92 105 HIS A CA 1
ATOM 816 C C . HIS A 1 105 ? 8.617 1.215 2.871 1 92 105 HIS A C 1
ATOM 818 O O . HIS A 1 105 ? 9.18 1.792 1.937 1 92 105 HIS A O 1
ATOM 824 N N . VAL A 1 106 ? 7.578 0.417 2.789 1 94.88 106 VAL A N 1
ATOM 825 C CA . VAL A 1 106 ? 7.059 0.096 1.464 1 94.88 106 VAL A CA 1
ATOM 826 C C . VAL A 1 106 ? 5.906 1.037 1.12 1 94.88 106 VAL A C 1
ATOM 828 O O . VAL A 1 106 ? 5.043 1.306 1.96 1 94.88 106 VAL A O 1
ATOM 831 N N . ILE A 1 107 ? 5.969 1.518 -0.037 1 95.12 107 ILE A N 1
ATOM 832 C CA . ILE A 1 107 ? 4.875 2.32 -0.572 1 95.12 107 ILE A CA 1
ATOM 833 C C . ILE A 1 107 ? 4.113 1.52 -1.625 1 95.12 107 ILE A C 1
ATOM 835 O O . ILE A 1 107 ? 4.719 0.84 -2.457 1 95.12 107 ILE A O 1
ATOM 839 N N . PHE A 1 108 ? 2.83 1.634 -1.478 1 96.44 108 PHE A N 1
ATOM 840 C CA . PHE A 1 108 ? 1.941 1.031 -2.465 1 96.44 108 PHE A CA 1
ATOM 841 C C . PHE A 1 108 ? 1.199 2.105 -3.252 1 96.44 108 PHE A C 1
ATOM 843 O O . PHE A 1 108 ? 0.62 3.023 -2.666 1 96.44 108 PHE A O 1
ATOM 850 N N . GLN A 1 109 ? 1.277 1.896 -4.559 1 94.88 109 GLN A N 1
ATOM 851 C CA . GLN A 1 109 ? 0.528 2.766 -5.461 1 94.88 109 GLN A CA 1
ATOM 852 C C . GLN A 1 109 ? -0.446 1.963 -6.316 1 94.88 109 GLN A C 1
ATOM 854 O O . GLN A 1 109 ? -0.039 1.309 -7.277 1 94.88 109 GLN A O 1
ATOM 859 N N . PRO A 1 110 ? -1.699 2.121 -5.988 1 94.25 110 PRO A N 1
ATOM 860 C CA . PRO A 1 110 ? -2.67 1.382 -6.801 1 94.25 110 PRO A CA 1
ATOM 861 C C . PRO A 1 110 ? -2.607 1.757 -8.281 1 94.25 110 PRO A C 1
ATOM 863 O O . PRO A 1 110 ? -2.33 2.91 -8.617 1 94.25 110 PRO A O 1
ATOM 866 N N . GLU A 1 111 ? -2.871 0.8 -9.086 1 92.75 111 GLU A N 1
ATOM 867 C CA . GLU A 1 111 ? -2.846 1.066 -10.523 1 92.75 111 GLU A CA 1
ATOM 868 C C . GLU A 1 111 ? -3.947 2.043 -10.922 1 92.75 111 GLU A C 1
ATOM 870 O O . GLU A 1 111 ? -5.074 1.951 -10.43 1 92.75 111 GLU A O 1
ATOM 875 N N . THR A 1 112 ? -3.51 3.037 -11.664 1 88.75 112 THR A N 1
ATOM 876 C CA . THR A 1 112 ? -4.453 4.008 -12.203 1 88.75 112 THR A CA 1
ATOM 877 C C . THR A 1 112 ? -4.504 3.924 -13.727 1 88.75 112 THR A C 1
ATOM 879 O O . THR A 1 112 ? -3.467 3.971 -14.391 1 88.75 112 THR A O 1
ATOM 882 N N . ARG A 1 113 ? -5.656 3.594 -14.203 1 83.12 113 ARG A N 1
ATOM 883 C CA . ARG A 1 113 ? -5.832 3.572 -15.648 1 83.12 113 ARG A CA 1
ATOM 884 C C . ARG A 1 113 ? -6.445 4.879 -16.141 1 83.12 113 ARG A C 1
ATOM 886 O O . ARG A 1 113 ? -7.371 5.41 -15.531 1 83.12 113 ARG A O 1
ATOM 893 N N . VAL A 1 114 ? -5.695 5.52 -17.031 1 78.06 114 VAL A N 1
ATOM 894 C CA . VAL A 1 114 ? -6.223 6.75 -17.609 1 78.06 114 VAL A CA 1
ATOM 895 C C . VAL A 1 114 ? -7 6.438 -18.891 1 78.06 114 VAL A C 1
ATOM 897 O O . VAL A 1 114 ? -6.449 5.863 -19.828 1 78.06 114 VAL A O 1
ATOM 900 N N . GLY A 1 115 ? -8.25 6.484 -18.812 1 70.5 115 GLY A N 1
ATOM 901 C CA . GLY A 1 115 ? -9.094 6.23 -19.969 1 70.5 115 GLY A CA 1
ATOM 902 C C . GLY A 1 115 ? -8.891 7.23 -21.094 1 70.5 115 GLY A C 1
ATOM 903 O O . GLY A 1 115 ? -8.102 8.172 -20.953 1 70.5 115 GLY A O 1
ATOM 904 N N . ALA A 1 116 ? -9.453 6.848 -22.234 1 74.12 116 ALA A N 1
ATOM 905 C CA . ALA A 1 116 ? -9.414 7.695 -23.422 1 74.12 116 ALA A CA 1
ATOM 906 C C . ALA A 1 116 ? -9.898 9.109 -23.109 1 74.12 116 ALA A C 1
ATOM 908 O O . ALA A 1 116 ? -9.445 10.078 -23.719 1 74.12 116 ALA A O 1
ATOM 909 N N . ASP A 1 117 ? -10.758 9.234 -22.234 1 70.19 117 ASP A N 1
ATOM 910 C CA . ASP A 1 117 ? -11.328 10.516 -21.844 1 70.19 117 ASP A CA 1
ATOM 911 C C . ASP A 1 117 ? -10.469 11.203 -20.797 1 70.19 117 ASP A C 1
ATOM 913 O O . ASP A 1 117 ? -10.875 12.211 -20.219 1 70.19 117 ASP A O 1
ATOM 917 N N . LYS A 1 118 ? -9.312 10.695 -20.5 1 73.5 118 LYS A N 1
ATOM 918 C CA . LYS A 1 118 ? -8.352 11.25 -19.547 1 73.5 118 LYS A CA 1
ATOM 919 C C . LYS A 1 118 ? -8.836 11.07 -18.109 1 73.5 118 LYS A C 1
ATOM 921 O O . LYS A 1 118 ? -8.422 11.812 -17.219 1 73.5 118 LYS A O 1
ATOM 926 N N . VAL A 1 119 ? -9.93 10.234 -18.094 1 71.31 119 VAL A N 1
ATOM 927 C CA . VAL A 1 119 ? -10.422 9.961 -16.75 1 71.31 119 VAL A CA 1
ATOM 928 C C . VAL A 1 119 ? -9.555 8.898 -16.078 1 71.31 119 VAL A C 1
ATOM 930 O O . VAL A 1 119 ? -9.273 7.855 -16.672 1 71.31 119 VAL A O 1
ATOM 933 N N . ARG A 1 120 ? -9.008 9.297 -14.914 1 75.94 120 ARG A N 1
ATOM 934 C CA . ARG A 1 120 ? -8.195 8.359 -14.141 1 75.94 120 ARG A CA 1
ATOM 935 C C . ARG A 1 120 ? -9.07 7.387 -13.359 1 75.94 120 ARG A C 1
ATOM 937 O O . ARG A 1 120 ? -9.953 7.805 -12.602 1 75.94 120 ARG A O 1
ATOM 944 N N . VAL A 1 121 ? -9.023 6.133 -13.812 1 74 121 VAL A N 1
ATOM 945 C CA . VAL A 1 121 ? -9.773 5.094 -13.117 1 74 121 VAL A CA 1
ATOM 946 C C . VAL A 1 121 ? -8.852 4.312 -12.188 1 74 121 VAL A C 1
ATOM 948 O O . VAL A 1 121 ? -7.82 3.791 -12.625 1 74 121 VAL A O 1
ATOM 951 N N . LYS A 1 122 ? -9.164 4.391 -10.922 1 81.81 122 LYS A N 1
ATOM 952 C CA . LYS A 1 122 ? -8.484 3.57 -9.93 1 81.81 122 LYS A CA 1
ATOM 953 C C . LYS A 1 122 ? -9.25 2.277 -9.664 1 81.81 122 LYS A C 1
ATOM 955 O O . LYS A 1 122 ? -10.336 2.303 -9.094 1 81.81 122 LYS A O 1
ATOM 960 N N . LYS A 1 123 ? -8.664 1.198 -10.07 1 81.94 123 LYS A N 1
ATOM 961 C CA . LYS A 1 123 ? -9.352 -0.085 -10.125 1 81.94 123 LYS A CA 1
ATOM 962 C C . LYS A 1 123 ? -9.984 -0.425 -8.773 1 81.94 123 LYS A C 1
ATOM 964 O O . LYS A 1 123 ? -11.117 -0.903 -8.711 1 81.94 123 LYS A O 1
ATOM 969 N N . PHE A 1 124 ? -9.414 -0.113 -7.676 1 89.94 124 PHE A N 1
ATOM 970 C CA . PHE A 1 124 ? -9.867 -0.569 -6.367 1 89.94 124 PHE A CA 1
ATOM 971 C C . PHE A 1 124 ? -10.953 0.353 -5.824 1 89.94 124 PHE A C 1
ATOM 973 O O . PHE A 1 124 ? -11.672 -0.006 -4.887 1 89.94 124 PHE A O 1
ATOM 980 N N . VAL A 1 125 ? -11.117 1.538 -6.473 1 87.19 125 VAL A N 1
ATOM 981 C CA . VAL A 1 125 ? -12.023 2.486 -5.832 1 87.19 125 VAL A CA 1
ATOM 982 C C . VAL A 1 125 ? -13.047 2.992 -6.852 1 87.19 125 VAL A C 1
ATOM 984 O O . VAL A 1 125 ? -13.93 3.779 -6.516 1 87.19 125 VAL A O 1
ATOM 987 N N . THR A 1 126 ? -12.914 2.498 -8.023 1 84.31 126 THR A N 1
ATOM 988 C CA . THR A 1 126 ? -13.836 2.943 -9.062 1 84.31 126 THR A CA 1
ATOM 989 C C . THR A 1 126 ? -15.273 2.584 -8.695 1 84.31 126 THR A C 1
ATOM 991 O O . THR A 1 126 ? -15.555 1.449 -8.305 1 84.31 126 THR A O 1
ATOM 994 N N . GLY A 1 127 ? -16.141 3.633 -8.734 1 82.31 127 GLY A N 1
ATOM 995 C CA . GLY A 1 127 ? -17.562 3.396 -8.523 1 82.31 127 GLY A CA 1
ATOM 996 C C . GLY A 1 127 ? -17.938 3.332 -7.051 1 82.31 127 GLY A C 1
ATOM 997 O O . GLY A 1 127 ? -19.062 2.93 -6.711 1 82.31 127 GLY A O 1
ATOM 998 N N . LEU A 1 128 ? -17.125 3.721 -6.246 1 86.88 128 LEU A N 1
ATOM 999 C CA . LEU A 1 128 ? -17.359 3.607 -4.812 1 86.88 128 LEU A CA 1
ATOM 1000 C C . LEU A 1 128 ? -18.281 4.73 -4.324 1 86.88 128 LEU A C 1
ATOM 1002 O O . LEU A 1 128 ? -18.141 5.879 -4.75 1 86.88 128 LEU A O 1
ATOM 1006 N N . LYS A 1 129 ? -19.25 4.293 -3.613 1 86.75 129 LYS A N 1
ATOM 1007 C CA . LYS A 1 129 ? -20.109 5.238 -2.9 1 86.75 129 LYS A CA 1
ATOM 1008 C C . LYS A 1 129 ? -19.844 5.184 -1.396 1 86.75 129 LYS A C 1
ATOM 1010 O O . LYS A 1 129 ? -19.203 4.254 -0.904 1 86.75 129 LYS A O 1
ATOM 1015 N N . VAL A 1 130 ? -20.172 6.25 -0.75 1 87.19 130 VAL A N 1
ATOM 1016 C CA . VAL A 1 130 ? -19.984 6.289 0.696 1 87.19 130 VAL A CA 1
ATOM 1017 C C . VAL A 1 130 ? -21.344 6.383 1.391 1 87.19 130 VAL A C 1
ATOM 1019 O O . VAL A 1 130 ? -22.234 7.121 0.943 1 87.19 130 VAL A O 1
ATOM 1022 N N . GLU A 1 131 ? -21.469 5.594 2.381 1 86.88 131 GLU A N 1
ATOM 1023 C CA . GLU A 1 131 ? -22.703 5.59 3.172 1 86.88 131 GLU A CA 1
ATOM 1024 C C . GLU A 1 131 ? -22.391 5.641 4.664 1 86.88 131 GLU A C 1
ATOM 1026 O O . GLU A 1 131 ? -21.391 5.082 5.121 1 86.88 131 GLU A O 1
ATOM 1031 N N . GLU A 1 132 ? -23.219 6.387 5.328 1 84.75 132 GLU A N 1
ATOM 1032 C CA . GLU A 1 132 ? -23.031 6.461 6.773 1 84.75 132 GLU A CA 1
ATOM 1033 C C . GLU A 1 132 ? -23.375 5.137 7.441 1 84.75 132 GLU A C 1
ATOM 1035 O O . GLU A 1 132 ? -24.344 4.477 7.066 1 84.75 132 GLU A O 1
ATOM 1040 N N . LEU A 1 133 ? -22.453 4.797 8.359 1 82.81 133 LEU A N 1
ATOM 1041 C CA . LEU A 1 133 ? -22.734 3.58 9.117 1 82.81 133 LEU A CA 1
ATOM 1042 C C . LEU A 1 133 ? -23.938 3.768 10.023 1 82.81 133 LEU A C 1
ATOM 1044 O O . LEU A 1 133 ? -24.031 4.758 10.75 1 82.81 133 LEU A O 1
ATOM 1048 N N . ASP A 1 134 ? -24.969 3.469 9.656 1 64.19 134 ASP A N 1
ATOM 1049 C CA . ASP A 1 134 ? -26.141 3.607 10.508 1 64.19 134 ASP A CA 1
ATOM 1050 C C . ASP A 1 134 ? -25.797 3.344 11.977 1 64.19 134 ASP A C 1
ATOM 1052 O O . ASP A 1 134 ? -25.047 2.416 12.281 1 64.19 134 ASP A O 1
ATOM 1056 N N . LYS A 1 135 ? -25.531 4.406 12.789 1 50.78 135 LYS A N 1
ATOM 1057 C CA . LYS A 1 135 ? -25.516 4.172 14.234 1 50.78 135 LYS A CA 1
ATOM 1058 C C . LYS A 1 135 ? -26.312 2.918 14.594 1 50.78 135 LYS A C 1
ATOM 1060 O O . LYS A 1 135 ? -27.484 2.805 14.25 1 50.78 135 LYS A O 1
ATOM 1065 N N . TYR A 1 136 ? -25.922 1.918 14.727 1 39.28 136 TYR A N 1
ATOM 1066 C CA . TYR A 1 136 ? -26.75 1.063 15.578 1 39.28 136 TYR A CA 1
ATOM 1067 C C . TYR A 1 136 ? -27.328 1.849 16.75 1 39.28 136 TYR A C 1
ATOM 1069 O O . TYR A 1 136 ? -26.766 2.869 17.156 1 39.28 136 TYR A O 1
ATOM 1077 N N . ALA A 1 137 ? -28.469 1.41 17.625 1 36.44 137 ALA A N 1
ATOM 1078 C CA . ALA A 1 137 ? -29.359 1.623 18.766 1 36.44 137 ALA A CA 1
ATOM 1079 C C . ALA A 1 137 ? -28.578 2.041 20 1 36.44 137 ALA A C 1
ATOM 1081 O O . ALA A 1 137 ? -29.141 2.633 20.922 1 36.44 137 ALA A O 1
ATOM 1082 N N . GLY A 1 138 ? -27.453 1.435 20.438 1 33.97 138 GLY A N 1
ATOM 1083 C CA . GLY A 1 138 ? -27.172 1.496 21.859 1 33.97 138 GLY A CA 1
ATOM 1084 C C . GLY A 1 138 ? -26.531 2.797 22.281 1 33.97 138 GLY A C 1
ATOM 1085 O O . GLY A 1 138 ? -25.984 2.898 23.391 1 33.97 138 GLY A O 1
ATOM 1086 N N . ALA A 1 139 ? -25.938 3.592 21.5 1 35 139 ALA A N 1
ATOM 1087 C CA . ALA A 1 139 ? -25.328 4.676 22.266 1 35 139 ALA A CA 1
ATOM 1088 C C . ALA A 1 139 ? -26.391 5.543 22.938 1 35 139 ALA A C 1
ATOM 1090 O O . ALA A 1 139 ? -27.344 5.984 22.281 1 35 139 ALA A O 1
ATOM 1091 N N . PRO A 1 140 ? -26.484 5.488 24.234 1 34.47 140 PRO A N 1
ATOM 1092 C CA . PRO A 1 140 ? -27.438 6.297 25.016 1 34.47 140 PRO A CA 1
ATOM 1093 C C . PRO A 1 140 ? -27.406 7.773 24.609 1 34.47 140 PRO A C 1
ATOM 1095 O O . PRO A 1 140 ? -26.328 8.328 24.391 1 34.47 140 PRO A O 1
ATOM 1098 N N . LYS A 1 141 ? -28.297 8.266 23.781 1 36.47 141 LYS A N 1
ATOM 1099 C CA . LYS A 1 141 ? -28.516 9.695 23.609 1 36.47 141 LYS A CA 1
ATOM 1100 C C . LYS A 1 141 ? -28.047 10.484 24.828 1 36.47 141 LYS A C 1
ATOM 1102 O O . LYS A 1 141 ? -28.344 10.117 25.969 1 36.47 141 LYS A O 1
ATOM 1107 N N . PRO A 1 142 ? -26.875 11.125 24.766 1 33.94 142 PRO A N 1
ATOM 1108 C CA . PRO A 1 142 ? -26.672 11.93 25.969 1 33.94 142 PRO A CA 1
ATOM 1109 C C . PRO A 1 142 ? -27.969 12.5 26.531 1 33.94 142 PRO A C 1
ATOM 1111 O O . PRO A 1 142 ? -28.891 12.82 25.766 1 33.94 142 PRO A O 1
ATOM 1114 N N . LYS A 1 143 ? -28.375 12.086 27.719 1 32.47 143 LYS A N 1
ATOM 1115 C CA . LYS A 1 143 ? -29.5 12.633 28.469 1 32.47 143 LYS A CA 1
ATOM 1116 C C . LYS A 1 143 ? -29.562 14.156 28.344 1 32.47 143 LYS A C 1
ATOM 1118 O O . LYS A 1 143 ? -28.562 14.844 28.578 1 32.47 143 LYS A O 1
ATOM 1123 N N . LYS A 1 144 ? -30.234 14.648 27.266 1 33.25 144 LYS A N 1
ATOM 1124 C CA . LYS A 1 144 ? -30.625 16.047 27.469 1 33.25 144 LYS A CA 1
ATOM 1125 C C . LYS A 1 144 ? -30.734 16.375 28.953 1 33.25 144 LYS A C 1
ATOM 1127 O O . LYS A 1 144 ? -31.406 15.656 29.703 1 33.25 144 LYS A O 1
ATOM 1132 N N . GLY A 1 145 ? -29.641 16.891 29.562 1 30.72 145 GLY A N 1
ATOM 1133 C CA . GLY A 1 145 ? -29.828 17.438 30.891 1 30.72 145 GLY A CA 1
ATOM 1134 C C . GLY A 1 145 ? -31.25 17.922 31.141 1 30.72 145 GLY A C 1
ATOM 1135 O O . GLY A 1 145 ? -31.844 18.594 30.297 1 30.72 145 GLY A O 1
ATOM 1136 N N . GLU A 1 146 ? -32.094 17.125 31.703 1 30.59 146 GLU A N 1
ATOM 1137 C CA . GLU A 1 146 ? -33.312 17.594 32.344 1 30.59 146 GLU A CA 1
ATOM 1138 C C . GLU A 1 146 ? -33.156 19 32.906 1 30.59 146 GLU A C 1
ATOM 1140 O O . GLU A 1 146 ? -32.188 19.266 33.625 1 30.59 146 GLU A O 1
ATOM 1145 N N . ASP A 1 147 ? -33.625 20.016 32.188 1 30.41 147 ASP A N 1
ATOM 1146 C CA . ASP A 1 147 ? -33.906 21.359 32.719 1 30.41 147 ASP A CA 1
ATOM 1147 C C . ASP A 1 147 ? -34.281 21.281 34.219 1 30.41 147 ASP A C 1
ATOM 1149 O O . ASP A 1 147 ? -35.312 20.656 34.531 1 30.41 147 ASP A O 1
ATOM 1153 N N . SER A 1 148 ? -33.344 20.859 35.125 1 30.66 148 SER A N 1
ATOM 1154 C CA . SER A 1 148 ? -33.688 21.094 36.531 1 30.66 148 SER A CA 1
ATOM 1155 C C . SER A 1 148 ? -34.469 22.391 36.688 1 30.66 148 SER A C 1
ATOM 1157 O O . SER A 1 148 ? -33.938 23.484 36.5 1 30.66 148 SER A O 1
ATOM 1159 N N . THR A 1 149 ? -35.719 22.391 36.281 1 30.53 149 THR A N 1
ATOM 1160 C CA . THR A 1 149 ? -36.688 23.375 36.781 1 30.53 149 THR A CA 1
ATOM 1161 C C . THR A 1 149 ? -36.469 23.688 38.25 1 30.53 149 THR A C 1
ATOM 1163 O O . THR A 1 149 ? -36.688 22.844 39.094 1 30.53 149 THR A O 1
ATOM 1166 N N . GLY A 1 150 ? -35.188 24.172 38.594 1 26.97 150 GLY A N 1
ATOM 1167 C CA . GLY A 1 150 ? -35.094 24.812 39.906 1 26.97 150 GLY A CA 1
ATOM 1168 C C . GLY A 1 150 ? -36.312 25.594 40.312 1 26.97 150 GLY A C 1
ATOM 1169 O O . GLY A 1 150 ? -36.688 26.562 39.656 1 26.97 150 GLY A O 1
ATOM 1170 N N . GLY A 1 151 ? -37.344 24.844 40.719 1 27.77 151 GLY A N 1
ATOM 1171 C CA . GLY A 1 151 ? -38.5 25.359 41.438 1 27.77 151 GLY A CA 1
ATOM 1172 C C . GLY A 1 151 ? -38.156 26.438 42.438 1 27.77 151 GLY A C 1
ATOM 1173 O O . GLY A 1 151 ? -37.219 26.297 43.219 1 27.77 151 GLY A O 1
ATOM 1174 N N . GLU A 1 152 ? -38.25 27.734 42.094 1 30.45 152 GLU A N 1
ATOM 1175 C CA . GLU A 1 152 ? -38.312 28.922 42.938 1 30.45 152 GLU A CA 1
ATOM 1176 C C . GLU A 1 152 ? -39.219 28.688 44.156 1 30.45 152 GLU A C 1
ATOM 1178 O O . GLU A 1 152 ? -40.438 28.578 44 1 30.45 152 GLU A O 1
ATOM 1183 N N . GLN A 1 153 ? -38.969 27.531 44.844 1 27.3 153 GLN A N 1
ATOM 1184 C CA . GLN A 1 153 ? -39.812 27.5 46.031 1 27.3 153 GLN A CA 1
ATOM 1185 C C . GLN A 1 153 ? -39.719 28.781 46.844 1 27.3 153 GLN A C 1
ATOM 1187 O O . GLN A 1 153 ? -38.594 29.172 47.25 1 27.3 153 GLN A O 1
ATOM 1192 N N . ALA A 1 154 ? -40.688 29.594 46.812 1 31.84 154 ALA A N 1
ATOM 1193 C CA . ALA A 1 154 ? -41.125 30.734 47.594 1 31.84 154 ALA A CA 1
ATOM 1194 C C . ALA A 1 154 ? -41.031 30.406 49.094 1 31.84 154 ALA A C 1
ATOM 1196 O O . ALA A 1 154 ? -41.625 29.453 49.594 1 31.84 154 ALA A O 1
ATOM 1197 N N . HIS A 1 155 ? -39.781 30.375 49.656 1 27.48 155 HIS A N 1
ATOM 1198 C CA . HIS A 1 155 ? -39.75 30.375 51.094 1 27.48 155 HIS A CA 1
ATOM 1199 C C . HIS A 1 155 ? -40.812 31.297 51.656 1 27.48 155 HIS A C 1
ATOM 1201 O O . HIS A 1 155 ? -41.031 32.375 51.156 1 27.48 155 HIS A O 1
ATOM 1207 N N . PRO A 1 156 ? -41.656 30.781 52.656 1 30.92 156 PRO A N 1
ATOM 1208 C CA . PRO A 1 156 ? -42.625 31.625 53.375 1 30.92 156 PRO A CA 1
ATOM 1209 C C . PRO A 1 156 ? -41.969 32.844 54.031 1 30.92 156 PRO A C 1
ATOM 1211 O O . PRO A 1 156 ? -40.781 32.844 54.312 1 30.92 156 PRO A O 1
ATOM 1214 N N . MET B 1 1 ? 21.359 -6.859 1.282 1 82.38 1 MET B N 1
ATOM 1215 C CA . MET B 1 1 ? 20.562 -6.09 0.325 1 82.38 1 MET B CA 1
ATOM 1216 C C . MET B 1 1 ? 20.531 -4.617 0.708 1 82.38 1 MET B C 1
ATOM 1218 O O . MET B 1 1 ? 20.656 -4.273 1.885 1 82.38 1 MET B O 1
ATOM 1222 N N . SER B 1 2 ? 20.594 -3.711 -0.348 1 85.56 2 SER B N 1
ATOM 1223 C CA . SER B 1 2 ? 20.656 -2.293 -0.009 1 85.56 2 SER B CA 1
ATOM 1224 C C . SER B 1 2 ? 19.797 -1.456 -0.945 1 85.56 2 SER B C 1
ATOM 1226 O O . SER B 1 2 ? 19.609 -1.814 -2.109 1 85.56 2 SER B O 1
ATOM 1228 N N . ILE B 1 3 ? 19.25 -0.431 -0.367 1 89.44 3 ILE B N 1
ATOM 1229 C CA . ILE B 1 3 ? 18.516 0.566 -1.134 1 89.44 3 ILE B CA 1
ATOM 1230 C C . ILE B 1 3 ? 19.406 1.775 -1.403 1 89.44 3 ILE B C 1
ATOM 1232 O O . ILE B 1 3 ? 20.109 2.254 -0.505 1 89.44 3 ILE B O 1
ATOM 1236 N N . LYS B 1 4 ? 19.453 2.109 -2.615 1 91.81 4 LYS B N 1
ATOM 1237 C CA . LYS B 1 4 ? 20.234 3.285 -2.986 1 91.81 4 LYS B CA 1
ATOM 1238 C C . LYS B 1 4 ? 19.453 4.566 -2.738 1 91.81 4 LYS B C 1
ATOM 1240 O O . LYS B 1 4 ? 18.234 4.602 -2.92 1 91.81 4 LYS B O 1
ATOM 1245 N N . TYR B 1 5 ? 20.234 5.531 -2.295 1 91.94 5 TYR B N 1
ATOM 1246 C CA . TYR B 1 5 ? 19.578 6.816 -2.111 1 91.94 5 TYR B CA 1
ATOM 1247 C C . TYR B 1 5 ? 20.328 7.93 -2.826 1 91.94 5 TYR B C 1
ATOM 1249 O O . TYR B 1 5 ? 21.516 7.793 -3.113 1 91.94 5 TYR B O 1
ATOM 1257 N N . LYS B 1 6 ? 19.609 8.961 -3.193 1 91.12 6 LYS B N 1
ATOM 1258 C CA . LYS B 1 6 ? 20.188 10.18 -3.762 1 91.12 6 LYS B CA 1
ATOM 1259 C C . LYS B 1 6 ? 19.812 11.406 -2.928 1 91.12 6 LYS B C 1
ATOM 1261 O O . LYS B 1 6 ? 18.719 11.461 -2.352 1 91.12 6 LYS B O 1
ATOM 1266 N N . MET B 1 7 ? 20.797 12.297 -2.902 1 89.94 7 MET B N 1
ATOM 1267 C CA . MET B 1 7 ? 20.547 13.539 -2.178 1 89.94 7 MET B CA 1
ATOM 1268 C C . MET B 1 7 ? 20.016 14.617 -3.111 1 89.94 7 MET B C 1
ATOM 1270 O O . MET B 1 7 ? 20.375 14.656 -4.289 1 89.94 7 MET B O 1
ATOM 1274 N N . TYR B 1 8 ? 19.094 15.336 -2.574 1 89.75 8 TYR B N 1
ATOM 1275 C CA . TYR B 1 8 ? 18.578 16.453 -3.346 1 89.75 8 TYR B CA 1
ATOM 1276 C C . TYR B 1 8 ? 18.297 17.656 -2.443 1 89.75 8 TYR B C 1
ATOM 1278 O O . TYR B 1 8 ? 18.125 17.5 -1.231 1 89.75 8 TYR B O 1
ATOM 1286 N N . GLN B 1 9 ? 18.391 18.797 -3.096 1 90.75 9 GLN B N 1
ATOM 1287 C CA . GLN B 1 9 ? 18.094 20.031 -2.375 1 90.75 9 GLN B CA 1
ATOM 1288 C C . GLN B 1 9 ? 16.641 20.438 -2.527 1 90.75 9 GLN B C 1
ATOM 1290 O O . GLN B 1 9 ? 16.109 20.453 -3.639 1 90.75 9 GLN B O 1
ATOM 1295 N N . LEU B 1 10 ? 16 20.719 -1.375 1 91.25 10 LEU B N 1
ATOM 1296 C CA . LEU B 1 10 ? 14.617 21.156 -1.423 1 91.25 10 LEU B CA 1
ATOM 1297 C C . LEU B 1 10 ? 14.516 22.562 -2.01 1 91.25 10 LEU B C 1
ATOM 1299 O O . LEU B 1 10 ? 15.133 23.5 -1.499 1 91.25 10 LEU B O 1
ATOM 1303 N N . LYS B 1 11 ? 13.766 22.688 -3.094 1 91.62 11 LYS B N 1
ATOM 1304 C CA . LYS B 1 11 ? 13.555 24 -3.725 1 91.62 11 LYS B CA 1
ATOM 1305 C C . LYS B 1 11 ? 12.117 24.469 -3.529 1 91.62 11 LYS B C 1
ATOM 1307 O O . LYS B 1 11 ? 11.273 24.281 -4.41 1 91.62 11 LYS B O 1
ATOM 1312 N N . ASN B 1 12 ? 11.805 24.812 -2.43 1 90 12 ASN B N 1
ATOM 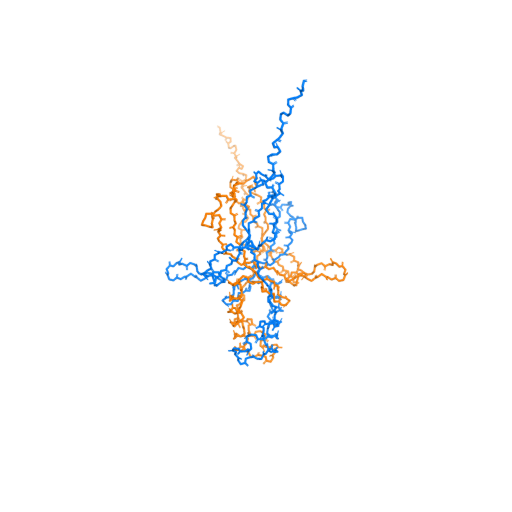1313 C CA . ASN B 1 12 ? 10.5 25.359 -2.061 1 90 12 ASN B CA 1
ATOM 1314 C C . ASN B 1 12 ? 10.641 26.688 -1.334 1 90 12 ASN B C 1
ATOM 1316 O O . ASN B 1 12 ? 10.898 26.719 -0.129 1 90 12 ASN B O 1
ATOM 1320 N N . SER B 1 13 ? 10.461 27.797 -2.027 1 90.19 13 SER B N 1
ATOM 1321 C CA . SER B 1 13 ? 10.703 29.156 -1.521 1 90.19 13 SER B CA 1
ATOM 1322 C C . SER B 1 13 ? 9.766 29.484 -0.366 1 90.19 13 SER B C 1
ATOM 1324 O O . SER B 1 13 ? 10.062 30.359 0.445 1 90.19 13 SER B O 1
ATOM 1326 N N . SER B 1 14 ? 8.648 28.75 -0.321 1 91.94 14 SER B N 1
ATOM 1327 C CA . SER B 1 14 ? 7.68 29.031 0.735 1 91.94 14 SER B CA 1
ATOM 1328 C C . SER B 1 14 ? 8.031 28.281 2.018 1 91.94 14 SER B C 1
ATOM 1330 O O . SER B 1 14 ? 7.484 28.578 3.084 1 91.94 14 SER B O 1
ATOM 1332 N N . SER B 1 15 ? 8.977 27.406 1.92 1 89.12 15 SER B N 1
ATOM 1333 C CA . SER B 1 15 ? 9.312 26.578 3.068 1 89.12 15 SER B CA 1
ATOM 1334 C C . SER B 1 15 ? 10.5 27.156 3.836 1 89.12 15 SER B C 1
ATOM 1336 O O . SER B 1 15 ? 11.438 27.688 3.234 1 89.12 15 SER B O 1
ATOM 1338 N N . SER B 1 16 ? 10.422 27.125 5.16 1 90.69 16 SER B N 1
ATOM 1339 C CA . SER B 1 16 ? 11.555 27.531 5.996 1 90.69 16 SER B CA 1
ATOM 1340 C C . SER B 1 16 ? 12.766 26.641 5.758 1 90.69 16 SER B C 1
ATOM 1342 O O . SER B 1 16 ? 13.891 26.984 6.121 1 90.69 16 SER B O 1
ATOM 1344 N N . ARG B 1 17 ? 12.586 25.531 5.18 1 90.5 17 ARG B N 1
ATOM 1345 C CA . ARG B 1 17 ? 13.664 24.578 4.957 1 90.5 17 ARG B CA 1
ATOM 1346 C C . ARG B 1 17 ? 14.156 24.641 3.514 1 90.5 17 ARG B C 1
ATOM 1348 O O . ARG B 1 17 ? 14.742 23.672 3.012 1 90.5 17 ARG B O 1
ATOM 1355 N N . ASN B 1 18 ? 13.828 25.766 2.998 1 90.75 18 ASN B N 1
ATOM 1356 C CA . ASN B 1 18 ? 14.297 25.953 1.63 1 90.75 18 ASN B CA 1
ATOM 1357 C C . ASN B 1 18 ? 15.812 25.828 1.534 1 90.75 18 ASN B C 1
ATOM 1359 O O . ASN B 1 18 ? 16.547 26.422 2.328 1 90.75 18 ASN B O 1
ATOM 1363 N N . GLY B 1 19 ? 16.266 24.984 0.535 1 90 19 GLY B N 1
ATOM 1364 C CA . GLY B 1 19 ? 17.688 24.828 0.306 1 90 19 GLY B CA 1
ATOM 1365 C C . GLY B 1 19 ? 18.297 23.703 1.124 1 90 19 GLY B C 1
ATOM 1366 O O . GLY B 1 19 ? 19.5 23.406 0.99 1 90 19 GLY B O 1
ATOM 1367 N N . TYR B 1 20 ? 17.531 23.078 1.992 1 92.56 20 TYR B N 1
ATOM 1368 C CA . TYR B 1 20 ? 18.016 21.953 2.785 1 92.56 20 TYR B CA 1
ATOM 1369 C C . TYR B 1 20 ? 18.203 20.719 1.922 1 92.56 20 TYR B C 1
ATOM 1371 O O . TYR B 1 20 ? 17.562 20.578 0.879 1 92.56 20 TYR B O 1
ATOM 1379 N N . TRP B 1 21 ? 19.125 19.938 2.375 1 91.19 21 TRP B N 1
ATOM 1380 C CA . TRP B 1 21 ? 19.422 18.719 1.639 1 91.19 21 TRP B CA 1
ATOM 1381 C C . TRP B 1 21 ? 18.703 17.531 2.244 1 91.19 21 TRP B C 1
ATOM 1383 O O . TRP B 1 21 ? 18.719 17.344 3.463 1 91.19 21 TRP B O 1
ATOM 1393 N N . TYR B 1 22 ? 18.062 16.734 1.341 1 93.5 22 TYR B N 1
ATOM 1394 C CA . TYR B 1 22 ? 17.312 15.539 1.724 1 93.5 22 TYR B CA 1
ATOM 1395 C C . TYR B 1 22 ? 17.766 14.328 0.911 1 93.5 22 TYR B C 1
ATOM 1397 O O . TYR B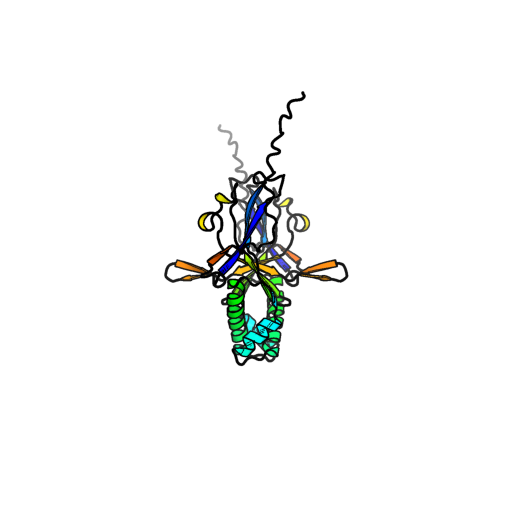 1 22 ? 18.484 14.469 -0.081 1 93.5 22 TYR B O 1
ATOM 1405 N N . ALA B 1 23 ? 17.406 13.219 1.464 1 92.12 23 ALA B N 1
ATOM 1406 C CA . ALA B 1 23 ? 17.672 11.969 0.75 1 92.12 23 ALA B CA 1
ATOM 1407 C C . ALA B 1 23 ? 16.375 11.328 0.255 1 92.12 23 ALA B C 1
ATOM 1409 O O . ALA B 1 23 ? 15.336 11.414 0.92 1 92.12 23 ALA B O 1
ATOM 1410 N N . ARG B 1 24 ? 16.422 10.758 -0.896 1 92.12 24 ARG B N 1
ATOM 1411 C CA . ARG B 1 24 ? 15.305 9.984 -1.443 1 92.12 24 ARG B CA 1
ATOM 1412 C C . ARG B 1 24 ? 15.797 8.664 -2.035 1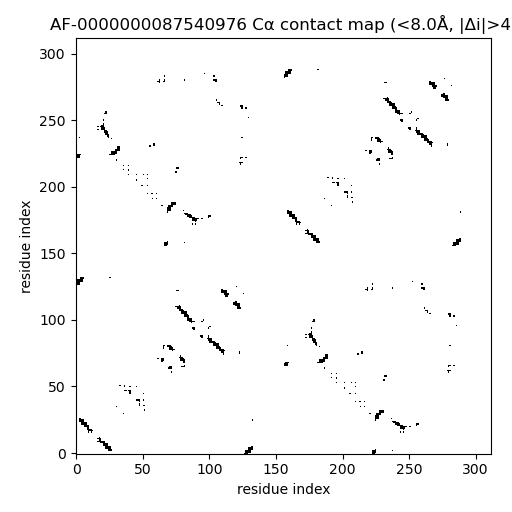 92.12 24 ARG B C 1
ATOM 1414 O O . ARG B 1 24 ? 16.922 8.586 -2.531 1 92.12 24 ARG B O 1
ATOM 1421 N N . ALA B 1 25 ? 14.953 7.691 -1.86 1 93.12 25 ALA B N 1
ATOM 1422 C CA . ALA B 1 25 ? 15.305 6.391 -2.418 1 93.12 25 ALA B CA 1
ATOM 1423 C C . ALA B 1 25 ? 15.406 6.453 -3.939 1 93.12 25 ALA B C 1
ATOM 1425 O O . ALA B 1 25 ? 14.578 7.086 -4.598 1 93.12 25 ALA B O 1
ATOM 1426 N N . ALA B 1 26 ? 16.469 5.887 -4.438 1 92.06 26 ALA B N 1
ATOM 1427 C CA . ALA B 1 26 ? 16.656 5.773 -5.879 1 92.06 26 ALA B CA 1
ATOM 1428 C C . ALA B 1 26 ? 16.406 4.348 -6.355 1 92.06 26 ALA B C 1
ATOM 1430 O O . ALA B 1 26 ? 17.203 3.443 -6.078 1 92.06 26 ALA B O 1
ATOM 1431 N N . HIS B 1 27 ? 15.328 4.16 -7.066 1 92.94 27 HIS B N 1
ATOM 1432 C CA . HIS B 1 27 ? 14.992 2.83 -7.562 1 92.94 27 HIS B CA 1
ATOM 1433 C C . HIS B 1 27 ? 15.742 2.512 -8.852 1 92.94 27 HIS B C 1
ATOM 1435 O O . HIS B 1 27 ? 15.906 3.379 -9.711 1 92.94 27 HIS B O 1
ATOM 1441 N N . THR B 1 28 ? 16.266 1.335 -8.977 1 90.19 28 THR B N 1
ATOM 1442 C CA . THR B 1 28 ? 17.188 0.941 -10.031 1 90.19 28 THR B CA 1
ATOM 1443 C C . THR B 1 28 ? 16.438 0.357 -11.219 1 90.19 28 THR B C 1
ATOM 1445 O O . THR B 1 28 ? 16.984 0.245 -12.32 1 90.19 28 THR B O 1
ATOM 1448 N N . GLY B 1 29 ? 15.242 -0.056 -11.078 1 94.81 29 GLY B N 1
ATOM 1449 C CA . GLY B 1 29 ? 14.453 -0.625 -12.164 1 94.81 29 GLY B CA 1
ATOM 1450 C C . GLY B 1 29 ? 13.055 -1.034 -11.734 1 94.81 29 GLY B C 1
ATOM 1451 O O . GLY B 1 29 ? 12.648 -0.783 -10.602 1 94.81 29 GLY B O 1
ATOM 1452 N N . THR B 1 30 ? 12.367 -1.536 -12.789 1 97.56 30 THR B N 1
ATOM 1453 C CA . THR B 1 30 ? 11 -1.998 -12.562 1 97.56 30 THR B CA 1
ATOM 1454 C C . THR B 1 30 ? 10.828 -3.43 -13.055 1 97.56 30 THR B C 1
ATOM 1456 O O . THR B 1 30 ? 11.266 -3.77 -14.156 1 97.56 30 THR B O 1
ATOM 1459 N N . ILE B 1 31 ? 10.336 -4.285 -12.234 1 97.94 31 ILE B N 1
ATOM 1460 C CA . ILE B 1 31 ? 9.961 -5.637 -12.633 1 97.94 31 ILE B CA 1
ATOM 1461 C C . ILE B 1 31 ? 8.438 -5.746 -12.711 1 97.94 31 ILE B C 1
ATOM 1463 O O . ILE B 1 31 ? 7.727 -5.238 -11.844 1 97.94 31 ILE B O 1
ATOM 1467 N N . GLU B 1 32 ? 7.965 -6.387 -13.734 1 98.31 32 GLU B N 1
ATOM 1468 C CA . GLU B 1 32 ? 6.527 -6.453 -13.977 1 98.31 32 GLU B CA 1
ATOM 1469 C C . GLU B 1 32 ? 6 -7.871 -13.766 1 98.31 32 GLU B C 1
ATOM 1471 O O . GLU B 1 32 ? 6.777 -8.812 -13.578 1 98.31 32 GLU B O 1
ATOM 1476 N N . THR B 1 33 ? 4.75 -8.016 -13.859 1 98.38 33 THR B N 1
ATOM 1477 C CA . THR B 1 33 ? 4.023 -9.234 -13.516 1 98.38 33 THR B CA 1
ATOM 1478 C C . THR B 1 33 ? 4.531 -10.414 -14.328 1 98.38 33 THR B C 1
ATOM 1480 O O . THR B 1 33 ? 4.746 -11.5 -13.789 1 98.38 33 THR B O 1
ATOM 1483 N N . LYS B 1 34 ? 4.723 -10.242 -15.578 1 98.12 34 LYS B N 1
ATOM 1484 C CA . LYS B 1 34 ? 5.133 -11.344 -16.438 1 98.12 34 LYS B CA 1
ATOM 1485 C C . LYS B 1 34 ? 6.516 -11.859 -16.047 1 98.12 34 LYS B C 1
ATOM 1487 O O . LYS B 1 34 ? 6.746 -13.07 -16.031 1 98.12 34 LYS B O 1
ATOM 1492 N N . GLN B 1 35 ? 7.438 -10.93 -15.781 1 97.94 35 GLN B N 1
ATOM 1493 C CA . GLN B 1 35 ? 8.773 -11.32 -15.352 1 97.94 35 GLN B CA 1
ATOM 1494 C C . GLN B 1 35 ? 8.727 -12.055 -14.016 1 97.94 35 GLN B C 1
ATOM 1496 O O . GLN B 1 35 ? 9.422 -13.062 -13.828 1 97.94 35 GLN B O 1
ATOM 1501 N N . LEU B 1 36 ? 7.902 -11.555 -13.109 1 98.06 36 LEU B N 1
ATOM 1502 C CA . LEU B 1 36 ? 7.746 -12.203 -11.812 1 98.06 36 LEU B CA 1
ATOM 1503 C C . LEU B 1 36 ? 7.18 -13.609 -11.977 1 98.06 36 LEU B C 1
ATOM 1505 O O . LEU B 1 36 ? 7.656 -14.555 -11.336 1 98.06 36 LEU B O 1
ATOM 1509 N N . ALA B 1 37 ? 6.18 -13.688 -12.844 1 98.44 37 ALA B N 1
ATOM 1510 C CA . ALA B 1 37 ? 5.555 -14.984 -13.086 1 98.44 37 ALA B CA 1
ATOM 1511 C C . ALA B 1 37 ? 6.566 -15.984 -13.641 1 98.44 37 ALA B C 1
ATOM 1513 O O . ALA B 1 37 ? 6.578 -17.156 -13.242 1 98.44 37 ALA B O 1
ATOM 1514 N N . ALA B 1 38 ? 7.379 -15.547 -14.539 1 98.12 38 ALA B N 1
ATOM 1515 C CA . ALA B 1 38 ? 8.406 -16.406 -15.125 1 98.12 38 ALA B CA 1
ATOM 1516 C C . ALA B 1 38 ? 9.398 -16.875 -14.062 1 98.12 38 ALA B C 1
ATOM 1518 O O . ALA B 1 38 ? 9.742 -18.062 -14.008 1 98.12 38 ALA B O 1
ATOM 1519 N N . ARG B 1 39 ? 9.828 -16 -13.211 1 97.38 39 ARG B N 1
ATOM 1520 C CA . ARG B 1 39 ? 10.773 -16.328 -12.148 1 97.38 39 ARG B CA 1
ATOM 1521 C C . ARG B 1 39 ? 10.164 -17.328 -11.164 1 97.38 39 ARG B C 1
ATOM 1523 O O . ARG B 1 39 ? 10.836 -18.266 -10.727 1 97.38 39 ARG B O 1
ATOM 1530 N N . ILE B 1 40 ? 8.945 -17.078 -10.836 1 97.5 40 ILE B N 1
ATOM 1531 C CA . ILE B 1 40 ? 8.266 -17.969 -9.898 1 97.5 40 ILE B CA 1
ATOM 1532 C C . ILE B 1 40 ? 8.102 -19.344 -10.516 1 97.5 40 ILE B C 1
ATOM 1534 O O . ILE B 1 40 ? 8.352 -20.359 -9.867 1 97.5 40 ILE B O 1
ATOM 1538 N N . SER B 1 41 ? 7.676 -19.406 -11.742 1 97.5 41 SER B N 1
ATOM 1539 C CA . SER B 1 41 ? 7.465 -20.672 -12.438 1 97.5 41 SER B CA 1
ATOM 1540 C C . SER B 1 41 ? 8.766 -21.469 -12.555 1 97.5 41 SER B C 1
ATOM 1542 O O . SER B 1 41 ? 8.742 -22.703 -12.57 1 97.5 41 SER B O 1
ATOM 1544 N N . ASP B 1 42 ? 9.867 -20.797 -12.633 1 96.06 42 ASP B N 1
ATOM 1545 C CA . ASP B 1 42 ? 11.172 -21.438 -12.727 1 96.06 42 ASP B CA 1
ATOM 1546 C C . ASP B 1 42 ? 11.539 -22.141 -11.414 1 96.06 42 ASP B C 1
ATOM 1548 O O . ASP B 1 42 ? 12.367 -23.047 -11.406 1 96.06 42 ASP B O 1
ATOM 1552 N N . ARG B 1 43 ? 10.852 -21.75 -10.359 1 92.94 43 ARG B N 1
ATOM 1553 C CA . ARG B 1 43 ? 11.258 -22.234 -9.039 1 92.94 43 ARG B CA 1
ATOM 1554 C C . ARG B 1 43 ? 10.219 -23.188 -8.461 1 92.94 43 ARG B C 1
ATOM 1556 O O . ARG B 1 43 ? 10.43 -23.781 -7.406 1 92.94 43 ARG B O 1
ATOM 1563 N N . CYS B 1 44 ? 9.086 -23.297 -9.125 1 89.88 44 CYS B N 1
ATOM 1564 C CA . CYS B 1 44 ? 8.078 -24.203 -8.617 1 89.88 44 CYS B CA 1
ATOM 1565 C C . CYS B 1 44 ? 7.312 -24.875 -9.758 1 89.88 44 CYS B C 1
ATOM 1567 O O . CYS B 1 44 ? 7.648 -24.672 -10.93 1 89.88 44 CYS B O 1
ATOM 1569 N N . THR B 1 45 ? 6.234 -25.719 -9.438 1 92.19 45 THR B N 1
ATOM 1570 C CA . THR B 1 45 ? 5.559 -26.547 -10.43 1 92.19 45 THR B CA 1
ATOM 1571 C C . THR B 1 45 ? 4.363 -25.797 -11.023 1 92.19 45 THR B C 1
ATOM 1573 O O . THR B 1 45 ? 3.719 -26.297 -11.953 1 92.19 45 THR B O 1
ATOM 1576 N N . VAL B 1 46 ? 4.043 -24.688 -10.523 1 95 46 VAL B N 1
ATOM 1577 C CA . VAL B 1 46 ? 2.922 -23.922 -11.07 1 95 46 VAL B CA 1
ATOM 1578 C C . VAL B 1 46 ? 3.355 -23.219 -12.344 1 95 46 VAL B C 1
ATOM 1580 O O . VAL B 1 46 ? 4.418 -22.578 -12.383 1 95 46 VAL B O 1
ATOM 1583 N N . THR B 1 47 ? 2.6 -23.344 -13.406 1 95.62 47 THR B N 1
ATOM 1584 C CA . THR B 1 47 ? 2.965 -22.781 -14.703 1 95.62 47 THR B CA 1
ATOM 1585 C C . THR B 1 47 ? 2.816 -21.266 -14.695 1 95.62 47 THR B C 1
ATOM 1587 O O . THR B 1 47 ? 2.066 -20.719 -13.883 1 95.62 47 THR B O 1
ATOM 1590 N N . GLU B 1 48 ? 3.516 -20.641 -15.641 1 97.38 48 GLU B N 1
ATOM 1591 C CA . GLU B 1 48 ? 3.422 -19.188 -15.789 1 97.38 48 GLU B CA 1
ATOM 1592 C C . GLU B 1 48 ? 1.982 -18.75 -16.047 1 97.38 48 GLU B C 1
ATOM 1594 O O . GLU B 1 48 ? 1.516 -17.766 -15.477 1 97.38 48 GLU B O 1
ATOM 1599 N N . ALA B 1 49 ? 1.339 -19.453 -16.891 1 96.31 49 ALA B N 1
ATOM 1600 C CA . ALA B 1 49 ? -0.05 -19.156 -17.219 1 96.31 49 ALA B CA 1
ATOM 1601 C C . ALA B 1 49 ? -0.938 -19.203 -15.977 1 96.31 49 ALA B C 1
ATOM 1603 O O . ALA B 1 49 ? -1.809 -18.359 -15.789 1 96.31 49 ALA B O 1
ATOM 1604 N N . ASP B 1 50 ? -0.737 -20.203 -15.125 1 96.38 50 ASP B N 1
ATOM 1605 C CA . ASP B 1 50 ? -1.522 -20.344 -13.898 1 96.38 50 ASP B CA 1
ATOM 1606 C C . ASP B 1 50 ? -1.22 -19.219 -12.922 1 96.38 50 ASP B C 1
ATOM 1608 O O . ASP B 1 50 ? -2.119 -18.719 -12.242 1 96.38 50 ASP B O 1
ATOM 1612 N N . ILE B 1 51 ? 0.086 -18.828 -12.797 1 97.88 51 ILE B N 1
ATOM 1613 C CA . ILE B 1 51 ? 0.485 -17.75 -11.898 1 97.88 51 ILE B CA 1
ATOM 1614 C C . ILE B 1 51 ? -0.192 -16.438 -12.328 1 97.88 51 ILE B C 1
ATOM 1616 O O . ILE B 1 51 ? -0.746 -15.719 -11.492 1 97.88 51 ILE B O 1
ATOM 1620 N N . LEU B 1 52 ? -0.24 -16.188 -13.609 1 97.62 52 LEU B N 1
ATOM 1621 C CA . LEU B 1 52 ? -0.896 -14.984 -14.125 1 97.62 52 LEU B CA 1
ATOM 1622 C C . LEU B 1 52 ? -2.395 -15.023 -13.852 1 97.62 52 LEU B C 1
ATOM 1624 O O . LEU B 1 52 ? -2.992 -14.008 -13.5 1 97.62 52 LEU B O 1
ATOM 1628 N N . ALA B 1 53 ? -2.957 -16.156 -14.008 1 96.88 53 ALA B N 1
ATOM 1629 C CA . ALA B 1 53 ? -4.379 -16.328 -13.727 1 96.88 53 ALA B CA 1
ATOM 1630 C C . ALA B 1 53 ? -4.684 -16.062 -12.258 1 96.88 53 ALA B C 1
ATOM 1632 O O . ALA B 1 53 ? -5.68 -15.406 -11.93 1 96.88 53 ALA B O 1
ATOM 1633 N N . VAL B 1 54 ? -3.857 -16.578 -11.383 1 97.56 54 VAL B N 1
ATOM 1634 C CA . VAL B 1 54 ? -4.055 -16.406 -9.945 1 97.56 54 VAL B CA 1
ATOM 1635 C C . VAL B 1 54 ? -3.93 -14.938 -9.57 1 97.56 54 VAL B C 1
ATOM 1637 O O . VAL B 1 54 ? -4.75 -14.414 -8.812 1 97.56 54 VAL B O 1
ATOM 1640 N N . ILE B 1 55 ? -2.938 -14.211 -10.102 1 97.25 55 ILE B N 1
ATOM 1641 C CA . ILE B 1 55 ? -2.738 -12.797 -9.797 1 97.25 55 ILE B CA 1
ATOM 1642 C C . ILE B 1 55 ? -3.939 -11.984 -10.281 1 97.25 55 ILE B C 1
ATOM 1644 O O . ILE B 1 55 ? -4.473 -11.148 -9.547 1 97.25 55 ILE B O 1
ATOM 1648 N N . SER B 1 56 ? -4.375 -12.312 -11.453 1 96.75 56 SER B N 1
ATOM 1649 C CA . SER B 1 56 ? -5.535 -11.617 -12 1 96.75 56 SER B CA 1
ATOM 1650 C C . SER B 1 56 ? -6.781 -11.883 -11.164 1 96.75 56 SER B C 1
ATOM 1652 O O . SER B 1 56 ? -7.539 -10.961 -10.859 1 96.75 56 SER B O 1
ATOM 1654 N N . ALA B 1 57 ? -7.004 -13.148 -10.812 1 97.56 57 ALA B N 1
ATOM 1655 C CA . ALA B 1 57 ? -8.156 -13.508 -9.992 1 97.56 57 ALA B CA 1
ATOM 1656 C C . ALA B 1 57 ? -8.07 -12.852 -8.617 1 97.56 57 ALA B C 1
ATOM 1658 O O . ALA B 1 57 ? -9.086 -12.422 -8.062 1 97.56 57 ALA B O 1
ATOM 1659 N N . LEU B 1 58 ? -6.871 -12.805 -8.039 1 97.19 58 LEU B N 1
ATOM 1660 C CA . LEU B 1 58 ? -6.66 -12.172 -6.742 1 97.19 58 LEU B CA 1
ATOM 1661 C C . LEU B 1 58 ? -7.031 -10.695 -6.793 1 97.19 58 LEU B C 1
ATOM 1663 O O . LEU B 1 58 ? -7.707 -10.188 -5.891 1 97.19 58 LEU B O 1
ATOM 1667 N N . VAL B 1 59 ? -6.633 -9.992 -7.848 1 96.44 59 VAL B N 1
ATOM 1668 C CA . VAL B 1 59 ? -6.934 -8.57 -8.016 1 96.44 59 VAL B CA 1
ATOM 1669 C C . VAL B 1 59 ? -8.445 -8.367 -8.047 1 96.44 59 VAL B C 1
ATOM 1671 O O . VAL B 1 59 ? -8.969 -7.469 -7.387 1 96.44 59 VAL B O 1
ATOM 1674 N N . ASN B 1 60 ? -9.102 -9.211 -8.75 1 95.81 60 ASN B N 1
ATOM 1675 C CA . ASN B 1 60 ? -10.547 -9.102 -8.867 1 95.81 60 ASN B CA 1
ATOM 1676 C C . ASN B 1 60 ? -11.234 -9.359 -7.523 1 95.81 60 ASN B C 1
ATOM 1678 O O . ASN B 1 60 ? -12.148 -8.625 -7.137 1 95.81 60 ASN B O 1
ATOM 1682 N N . GLU B 1 61 ? -10.797 -10.406 -6.898 1 96.44 61 GLU B N 1
ATOM 1683 C CA . GLU B 1 61 ? -11.383 -10.734 -5.598 1 96.44 61 GLU B CA 1
ATOM 1684 C C . GLU B 1 61 ? -11.102 -9.641 -4.574 1 96.44 61 GLU B C 1
ATOM 1686 O O . GLU B 1 61 ? -11.969 -9.289 -3.779 1 96.44 61 GLU B O 1
ATOM 1691 N N . MET B 1 62 ? -9.914 -9.086 -4.562 1 96.81 62 MET B N 1
ATOM 1692 C CA . MET B 1 62 ? -9.562 -7.996 -3.652 1 96.81 62 MET B CA 1
ATOM 1693 C C . MET B 1 62 ? -10.398 -6.754 -3.941 1 96.81 62 MET B C 1
ATOM 1695 O O . MET B 1 62 ? -10.898 -6.105 -3.02 1 96.81 62 MET B O 1
ATOM 1699 N N . SER B 1 63 ? -10.492 -6.453 -5.223 1 94.81 63 SER B N 1
ATOM 1700 C CA . SER B 1 63 ? -11.297 -5.301 -5.617 1 94.81 63 SER B CA 1
ATOM 1701 C C . SER B 1 63 ? -12.727 -5.414 -5.098 1 94.81 63 SER B C 1
ATOM 1703 O O . SER B 1 63 ? -13.266 -4.461 -4.531 1 94.81 63 SER B O 1
ATOM 1705 N N . TYR B 1 64 ? -13.266 -6.582 -5.27 1 94.19 64 TYR B N 1
ATOM 1706 C CA . TYR B 1 64 ? -14.625 -6.84 -4.82 1 94.19 64 TYR B CA 1
ATOM 1707 C C . TYR B 1 64 ? -14.742 -6.656 -3.312 1 94.19 64 TYR B C 1
ATOM 1709 O O . TYR B 1 64 ? -15.641 -5.957 -2.834 1 94.19 64 TYR B O 1
ATOM 1717 N N . ASN B 1 65 ? -13.906 -7.25 -2.562 1 95.75 65 ASN B N 1
ATOM 1718 C CA . ASN B 1 65 ? -13.977 -7.211 -1.104 1 95.75 65 ASN B CA 1
ATOM 1719 C C . ASN B 1 65 ? -13.68 -5.812 -0.568 1 95.75 65 ASN B C 1
ATOM 1721 O O . ASN B 1 65 ? -14.367 -5.34 0.344 1 95.75 65 ASN B O 1
ATOM 1725 N N . LEU B 1 66 ? -12.719 -5.121 -1.111 1 95.5 66 LEU B N 1
ATOM 1726 C CA . LEU B 1 66 ? -12.383 -3.77 -0.679 1 95.5 66 LEU B CA 1
ATOM 1727 C C . LEU B 1 66 ? -13.547 -2.812 -0.919 1 95.5 66 LEU B C 1
ATOM 1729 O O . LEU B 1 66 ? -13.891 -2.016 -0.044 1 95.5 66 LEU B O 1
ATOM 1733 N N . LYS B 1 67 ? -14.188 -2.936 -2.066 1 92.81 67 LYS B N 1
ATOM 1734 C CA . LYS B 1 67 ? -15.297 -2.057 -2.426 1 92.81 67 LYS B CA 1
ATOM 1735 C C . LYS B 1 67 ? -16.516 -2.316 -1.538 1 92.81 67 LYS B C 1
ATOM 1737 O O . LYS B 1 67 ? -17.422 -1.485 -1.46 1 92.81 67 LYS B O 1
ATOM 1742 N N . ASN B 1 68 ? -16.469 -3.451 -0.939 1 93.06 68 ASN B N 1
ATOM 1743 C CA . ASN B 1 68 ? -17.547 -3.773 -0.015 1 93.06 68 ASN B CA 1
ATOM 1744 C C . ASN B 1 68 ? -17.172 -3.445 1.427 1 93.06 68 ASN B C 1
ATOM 1746 O O . ASN B 1 68 ? -17.828 -3.9 2.363 1 93.06 68 ASN B O 1
ATOM 1750 N N . GLY B 1 69 ? -16.062 -2.775 1.533 1 93 69 GLY B N 1
ATOM 1751 C CA . GLY B 1 69 ? -15.703 -2.258 2.844 1 93 69 GLY B CA 1
ATOM 1752 C C . GLY B 1 69 ? -14.93 -3.254 3.686 1 93 69 GLY B C 1
ATOM 1753 O O . GLY B 1 69 ? -14.812 -3.09 4.902 1 93 69 GLY B O 1
ATOM 1754 N N . MET B 1 70 ? -14.477 -4.309 3.096 1 95.88 70 MET B N 1
ATOM 1755 C CA . MET B 1 70 ? -13.703 -5.312 3.824 1 95.88 70 MET B CA 1
ATOM 1756 C C . MET B 1 70 ? -12.227 -4.957 3.848 1 95.88 70 MET B C 1
ATOM 1758 O O . MET B 1 70 ? -11.734 -4.262 2.955 1 95.88 70 MET B O 1
ATOM 1762 N N . ARG B 1 71 ? -11.617 -5.41 4.895 1 97.62 71 ARG B N 1
ATOM 1763 C CA . ARG B 1 71 ? -10.156 -5.457 4.922 1 97.62 71 ARG B CA 1
ATOM 1764 C C . ARG B 1 71 ? -9.641 -6.77 4.344 1 97.62 71 ARG B C 1
ATOM 1766 O O . ARG B 1 71 ? -10.164 -7.84 4.652 1 97.62 71 ARG B O 1
ATOM 1773 N N . VAL B 1 72 ? -8.664 -6.68 3.469 1 98.25 72 VAL B N 1
ATOM 1774 C CA . VAL B 1 72 ? -8.07 -7.863 2.859 1 98.25 72 VAL B CA 1
ATOM 1775 C C . VAL B 1 72 ? -6.668 -8.086 3.424 1 98.25 72 VAL B C 1
ATOM 1777 O O . VAL B 1 72 ? -5.789 -7.234 3.281 1 98.25 72 VAL B O 1
ATOM 1780 N N . LYS B 1 73 ? -6.5 -9.219 4.055 1 97.94 73 LYS B N 1
ATOM 1781 C CA . LYS B 1 73 ? -5.203 -9.555 4.633 1 97.94 73 LYS B CA 1
ATOM 1782 C C . LYS B 1 73 ? -4.555 -10.719 3.887 1 97.94 73 LYS B C 1
ATOM 1784 O O . LYS B 1 73 ? -5.074 -11.836 3.9 1 97.94 73 LYS B O 1
ATOM 1789 N N . LEU B 1 74 ? -3.467 -10.438 3.25 1 97.62 74 LEU B N 1
ATOM 1790 C CA . LEU B 1 74 ? -2.68 -11.469 2.582 1 97.62 74 LEU B CA 1
ATOM 1791 C C . LEU B 1 74 ? -1.5 -11.898 3.449 1 97.62 74 LEU B C 1
ATOM 1793 O O . LEU B 1 74 ? -0.672 -11.062 3.832 1 97.62 74 LEU B O 1
ATOM 1797 N N . GLU B 1 75 ? -1.461 -13.117 3.68 1 95.62 75 GLU B N 1
ATOM 1798 C CA . GLU B 1 75 ? -0.427 -13.656 4.555 1 95.62 75 GLU B CA 1
ATOM 1799 C C . GLU B 1 75 ? 0.967 -13.383 4 1 95.62 75 GLU B C 1
ATOM 1801 O O . GLU B 1 75 ? 1.245 -13.664 2.834 1 95.62 75 GLU B O 1
ATOM 1806 N N . GLY B 1 76 ? 1.824 -12.844 4.879 1 93.56 76 GLY B N 1
ATOM 1807 C CA . GLY B 1 76 ? 3.193 -12.539 4.488 1 93.56 76 GLY B CA 1
ATOM 1808 C C . GLY B 1 76 ? 3.312 -11.273 3.664 1 93.56 76 GLY B C 1
ATOM 1809 O O . GLY B 1 76 ? 4.414 -10.758 3.463 1 93.56 76 GLY B O 1
ATOM 1810 N N . PHE B 1 77 ? 2.299 -10.789 3.219 1 95.75 77 PHE B N 1
ATOM 1811 C CA . PHE B 1 77 ? 2.25 -9.625 2.342 1 95.75 77 PHE B CA 1
ATOM 1812 C C . PHE B 1 77 ? 1.822 -8.383 3.113 1 95.75 77 PHE B C 1
ATOM 1814 O O . PHE B 1 77 ? 2.65 -7.523 3.432 1 95.75 77 PHE B O 1
ATOM 1821 N N . GLY B 1 78 ? 0.622 -8.375 3.613 1 96.44 78 GLY B N 1
ATOM 1822 C CA . GLY B 1 78 ? 0.075 -7.242 4.336 1 96.44 78 GLY B CA 1
ATOM 1823 C C . GLY B 1 78 ? -1.428 -7.102 4.18 1 96.44 78 GLY B C 1
ATOM 1824 O O . GLY B 1 78 ? -2.098 -8.023 3.715 1 96.44 78 GLY B O 1
ATOM 1825 N N . ALA B 1 79 ? -1.881 -6.008 4.641 1 97.25 79 ALA B N 1
ATOM 1826 C CA . ALA B 1 79 ? -3.32 -5.762 4.633 1 97.25 79 ALA B CA 1
ATOM 1827 C C . ALA B 1 79 ? -3.668 -4.559 3.76 1 97.25 79 ALA B C 1
ATOM 1829 O O . ALA B 1 79 ? -2.861 -3.639 3.611 1 97.25 79 ALA B O 1
ATOM 1830 N N . PHE B 1 80 ? -4.832 -4.609 3.168 1 97.56 80 PHE B N 1
ATOM 1831 C CA . PHE B 1 80 ? -5.383 -3.553 2.33 1 97.56 80 PHE B CA 1
ATOM 1832 C C . PHE B 1 80 ? -6.773 -3.15 2.809 1 97.56 80 PHE B C 1
ATOM 1834 O O . PHE B 1 80 ? -7.59 -4.008 3.156 1 97.56 80 PHE B O 1
ATOM 1841 N N . LYS B 1 81 ? -7.02 -1.92 2.791 1 96.62 81 LYS B N 1
ATOM 1842 C CA . LYS B 1 81 ? -8.336 -1.402 3.148 1 96.62 81 LYS B CA 1
ATOM 1843 C C . LYS B 1 81 ? -8.602 -0.058 2.475 1 96.62 81 LYS B C 1
ATOM 1845 O O . LYS B 1 81 ? -7.664 0.623 2.049 1 96.62 81 LYS B O 1
ATOM 1850 N N . ILE B 1 82 ? -9.82 0.281 2.393 1 94.88 82 ILE B N 1
ATOM 1851 C CA . ILE B 1 82 ? -10.188 1.567 1.811 1 94.88 82 ILE B CA 1
ATOM 1852 C C . ILE B 1 82 ? -10.258 2.629 2.904 1 94.88 82 ILE B C 1
ATOM 1854 O O . ILE B 1 82 ? -10.781 2.375 3.992 1 94.88 82 ILE B O 1
ATOM 1858 N N . ALA B 1 83 ? -9.688 3.695 2.658 1 93.81 83 ALA B N 1
ATOM 1859 C CA . ALA B 1 83 ? -9.773 4.852 3.547 1 93.81 83 ALA B CA 1
ATOM 1860 C C . ALA B 1 83 ? -10.422 6.039 2.844 1 93.81 83 ALA B C 1
ATOM 1862 O O . ALA B 1 83 ? -10.633 6.012 1.629 1 93.81 83 ALA B O 1
ATOM 1863 N N . ILE B 1 84 ? -10.875 6.984 3.576 1 91.94 84 ILE B N 1
ATOM 1864 C CA . ILE B 1 84 ? -11.438 8.227 3.055 1 91.94 84 ILE B CA 1
ATOM 1865 C C . ILE B 1 84 ? -10.742 9.422 3.711 1 91.94 84 ILE B C 1
ATOM 1867 O O . ILE B 1 84 ? -10.195 9.305 4.812 1 91.94 84 ILE B O 1
ATOM 1871 N N . ARG B 1 85 ? -10.695 10.43 2.994 1 92.25 85 ARG B N 1
ATOM 1872 C CA . ARG B 1 85 ? -10.258 11.703 3.555 1 92.25 85 ARG B CA 1
ATOM 1873 C C . ARG B 1 85 ? -11.445 12.547 4 1 92.25 85 ARG B C 1
ATOM 1875 O O . ARG B 1 85 ? -12.469 12.609 3.314 1 92.25 85 ARG B O 1
ATOM 1882 N N . SER B 1 86 ? -11.266 13.156 5.145 1 93.06 86 SER B N 1
ATOM 1883 C CA . SER B 1 86 ? -12.367 13.945 5.691 1 93.06 86 SER B CA 1
ATOM 1884 C C . SER B 1 86 ? -11.914 15.344 6.066 1 93.06 86 SER B C 1
ATOM 1886 O O . SER B 1 86 ? -10.844 15.523 6.656 1 93.06 86 SER B O 1
ATOM 1888 N N . THR B 1 87 ? -12.695 16.281 5.613 1 92.5 87 THR B N 1
ATOM 1889 C CA . THR B 1 87 ? -12.523 17.625 6.121 1 92.5 87 THR B CA 1
ATOM 1890 C C . THR B 1 87 ? -13.391 17.859 7.352 1 92.5 87 THR B C 1
ATOM 1892 O O . THR B 1 87 ? -14.5 17.328 7.441 1 92.5 87 THR B O 1
ATOM 1895 N N . GLY B 1 88 ? -12.852 18.578 8.188 1 90.75 88 GLY B N 1
ATOM 1896 C CA . GLY B 1 88 ? -13.523 18.766 9.469 1 90.75 88 GLY B CA 1
ATOM 1897 C C . GLY B 1 88 ? -14.688 19.734 9.391 1 90.75 88 GLY B C 1
ATOM 1898 O O . GLY B 1 88 ? -14.648 20.703 8.617 1 90.75 88 GLY B O 1
ATOM 1899 N N . ALA B 1 89 ? -15.766 19.422 10.18 1 91.88 89 ALA B N 1
ATOM 1900 C CA . ALA B 1 89 ? -16.891 20.312 10.375 1 91.88 89 ALA B CA 1
ATOM 1901 C C . ALA B 1 89 ? -17.062 20.672 11.852 1 91.88 89 ALA B C 1
ATOM 1903 O O . ALA B 1 89 ? -16.922 19.812 12.727 1 91.88 89 ALA B O 1
ATOM 1904 N N . LYS B 1 90 ? -17.312 21.906 12.094 1 90.12 90 LYS B N 1
ATOM 1905 C CA . LYS B 1 90 ? -17.469 22.359 13.477 1 90.12 90 LYS B CA 1
ATOM 1906 C C . LYS B 1 90 ? -18.672 21.703 14.133 1 90.12 90 LYS B C 1
ATOM 1908 O O . LYS B 1 90 ? -18.594 21.25 15.281 1 90.12 90 LYS B O 1
ATOM 1913 N N . GLU B 1 91 ? -19.75 21.656 13.438 1 89.56 91 GLU B N 1
ATOM 1914 C CA . GLU B 1 91 ? -20.969 21.016 13.938 1 89.56 91 GLU B CA 1
ATOM 1915 C C . GLU B 1 91 ? -21.391 19.859 13.031 1 89.56 91 GLU B C 1
ATOM 1917 O O . GLU B 1 91 ? -21.156 19.906 11.82 1 89.56 91 GLU B O 1
ATOM 1922 N N . VAL B 1 92 ? -22.109 18.906 13.641 1 85.88 92 VAL B N 1
ATOM 1923 C CA . VAL B 1 92 ? -22.547 17.703 12.93 1 85.88 92 VAL B CA 1
ATOM 1924 C C . VAL B 1 92 ? -23.516 18.094 11.812 1 85.88 92 VAL B C 1
ATOM 1926 O O . VAL B 1 92 ? -23.531 17.484 10.75 1 85.88 92 VAL B O 1
ATOM 1929 N N . LYS B 1 93 ? -24.312 19.125 12.07 1 87.69 93 LYS B N 1
ATOM 1930 C CA . LYS B 1 93 ? -25.328 19.547 11.109 1 87.69 93 LYS B CA 1
ATOM 1931 C C . LYS B 1 93 ? -24.688 20.094 9.836 1 87.69 93 LYS B C 1
ATOM 1933 O O . LYS B 1 93 ? -25.297 20.094 8.766 1 87.69 93 LYS B O 1
ATOM 1938 N N . ASP B 1 94 ? -23.453 20.547 9.945 1 89.12 94 ASP B N 1
ATOM 1939 C CA . ASP B 1 94 ? -22.75 21.141 8.812 1 89.12 94 ASP B CA 1
ATOM 1940 C C . ASP B 1 94 ? -21.938 20.078 8.047 1 89.12 94 ASP B C 1
ATOM 1942 O O . ASP B 1 94 ? -21.297 20.391 7.051 1 89.12 94 ASP B O 1
ATOM 1946 N N . PHE B 1 95 ? -22.031 18.844 8.531 1 89.19 95 PHE B N 1
ATOM 1947 C CA . PHE B 1 95 ? -21.266 17.781 7.895 1 89.19 95 PHE B CA 1
ATOM 1948 C C . PHE B 1 95 ? -22.062 17.141 6.766 1 89.19 95 PHE B C 1
ATOM 1950 O O . PHE B 1 95 ? -23.234 16.781 6.945 1 89.19 95 PHE B O 1
ATOM 1957 N N . SER B 1 96 ? -21.531 17.141 5.57 1 87.5 96 SER B N 1
ATOM 1958 C CA . SER B 1 96 ? -22.125 16.453 4.434 1 87.5 96 SER B CA 1
ATOM 1959 C C . SER B 1 96 ? -21.109 15.602 3.691 1 87.5 96 SER B C 1
ATOM 1961 O O . SER B 1 96 ? -19.922 15.938 3.66 1 87.5 96 SER B O 1
ATOM 1963 N N . VAL B 1 97 ? -21.578 14.555 3.121 1 84.94 97 VAL B N 1
ATOM 1964 C CA . VAL B 1 97 ? -20.719 13.617 2.406 1 84.94 97 VAL B CA 1
ATOM 1965 C C . VAL B 1 97 ? -20.062 14.32 1.224 1 84.94 97 VAL B C 1
ATOM 1967 O O . VAL B 1 97 ? -18.844 14.203 1.021 1 84.94 97 VAL B O 1
ATOM 1970 N N . ALA B 1 98 ? -20.844 15.078 0.581 1 85.81 98 ALA B N 1
ATOM 1971 C CA . ALA B 1 98 ? -20.344 15.734 -0.628 1 85.81 98 ALA B CA 1
ATOM 1972 C C . ALA B 1 98 ? -19.266 16.766 -0.296 1 85.81 98 ALA B C 1
ATOM 1974 O O . ALA B 1 98 ? -18.297 16.922 -1.048 1 85.81 98 ALA B O 1
ATOM 1975 N N . LYS B 1 99 ? -19.391 17.328 0.812 1 88.5 99 LYS B N 1
ATOM 1976 C CA . LYS B 1 99 ? -18.484 18.422 1.165 1 88.5 99 LYS B CA 1
ATOM 1977 C C . LYS B 1 99 ? -17.312 17.922 1.998 1 88.5 99 LYS B C 1
ATOM 1979 O O . LYS B 1 99 ? -16.188 18.422 1.858 1 88.5 99 LYS B O 1
ATOM 1984 N N . ASN B 1 100 ? -17.594 16.953 2.838 1 91.44 100 ASN B N 1
ATOM 1985 C CA . ASN B 1 100 ? -16.609 16.672 3.885 1 91.44 100 ASN B CA 1
ATOM 1986 C C . ASN B 1 100 ? -15.906 15.344 3.648 1 91.44 100 ASN B C 1
ATOM 1988 O O . ASN B 1 100 ? -14.938 15.016 4.336 1 91.44 100 ASN B O 1
ATOM 1992 N N . ILE B 1 101 ? -16.359 14.531 2.76 1 88.62 101 ILE B N 1
ATOM 1993 C CA . ILE B 1 101 ? -15.695 13.266 2.471 1 88.62 101 ILE B CA 1
ATOM 1994 C C . ILE B 1 101 ? -15.117 13.289 1.056 1 88.62 101 ILE B C 1
ATOM 1996 O O . ILE B 1 101 ? -15.836 13.586 0.095 1 88.62 101 ILE B O 1
ATOM 2000 N N . LYS B 1 102 ? -13.805 13.047 1.032 1 85.69 102 LYS B N 1
ATOM 2001 C CA . LYS B 1 102 ? -13.125 13.102 -0.259 1 85.69 102 LYS B CA 1
ATOM 2002 C C . LYS B 1 102 ? -12.195 11.906 -0.438 1 85.69 102 LYS B C 1
ATOM 2004 O O . LYS B 1 102 ? -11.719 11.328 0.542 1 85.69 102 LYS B O 1
ATOM 2009 N N . ARG B 1 103 ? -12.062 11.531 -1.719 1 82.06 103 ARG B N 1
ATOM 2010 C CA . ARG B 1 103 ? -10.93 10.789 -2.26 1 82.06 103 ARG B CA 1
ATOM 2011 C C . ARG B 1 103 ? -10.812 9.414 -1.601 1 82.06 103 ARG B C 1
ATOM 2013 O O . ARG B 1 103 ? -9.859 9.156 -0.865 1 82.06 103 ARG B O 1
ATOM 2020 N N . PRO B 1 104 ? -11.859 8.586 -1.757 1 87.81 104 PRO B N 1
ATOM 2021 C CA . PRO B 1 104 ? -11.578 7.215 -1.325 1 87.81 104 PRO B CA 1
ATOM 2022 C C . PRO B 1 104 ? -10.297 6.652 -1.931 1 87.81 104 PRO B C 1
ATOM 2024 O O . PRO B 1 104 ? -9.977 6.938 -3.088 1 87.81 104 PRO B O 1
ATOM 2027 N N . HIS B 1 105 ? -9.469 5.996 -1.123 1 91.81 105 HIS B N 1
ATOM 2028 C CA . HIS B 1 105 ? -8.219 5.418 -1.589 1 91.81 105 HIS B CA 1
ATOM 2029 C C . HIS B 1 105 ? -7.863 4.16 -0.803 1 91.81 105 HIS B C 1
ATOM 2031 O O . HIS B 1 105 ? -8.398 3.934 0.286 1 91.81 105 HIS B O 1
ATOM 2037 N N . VAL B 1 106 ? -6.949 3.432 -1.397 1 94.75 106 VAL B N 1
ATOM 2038 C CA . VAL B 1 106 ? -6.555 2.176 -0.77 1 94.75 106 VAL B CA 1
ATOM 2039 C C . VAL B 1 106 ? -5.309 2.395 0.088 1 94.75 106 VAL B C 1
ATOM 2041 O O . VAL B 1 106 ? -4.371 3.078 -0.33 1 94.75 106 VAL B O 1
ATOM 2044 N N . ILE B 1 107 ? -5.379 1.855 1.222 1 95.06 107 ILE B N 1
ATOM 2045 C CA . ILE B 1 107 ? -4.223 1.851 2.111 1 95.06 107 ILE B CA 1
ATOM 2046 C C . ILE B 1 107 ? -3.635 0.443 2.186 1 95.06 107 ILE B C 1
ATOM 2048 O O . ILE B 1 107 ? -4.371 -0.54 2.279 1 95.06 107 ILE B O 1
ATOM 2052 N N . PHE B 1 108 ? -2.342 0.464 2.096 1 96.5 108 PHE B N 1
ATOM 2053 C CA . PHE B 1 108 ? -1.599 -0.778 2.266 1 96.5 108 PHE B CA 1
ATOM 2054 C C . PHE B 1 108 ? -0.764 -0.739 3.541 1 96.5 108 PHE B C 1
ATOM 2056 O O . PHE B 1 108 ? -0.032 0.224 3.779 1 96.5 108 PHE B O 1
ATOM 2063 N N . GLN B 1 109 ? -0.947 -1.827 4.277 1 95 109 GLN B N 1
ATOM 2064 C CA . GLN B 1 109 ? -0.139 -2.004 5.48 1 95 109 GLN B CA 1
ATOM 2065 C C . GLN B 1 109 ? 0.667 -3.299 5.414 1 95 109 GLN B C 1
ATOM 2067 O O . GLN B 1 109 ? 0.122 -4.387 5.613 1 95 109 GLN B O 1
ATOM 2072 N N . PRO B 1 110 ? 1.946 -3.117 5.234 1 94.44 110 PRO B N 1
ATOM 2073 C CA . PRO B 1 110 ? 2.758 -4.336 5.188 1 94.44 110 PRO B CA 1
ATOM 2074 C C . PRO B 1 110 ? 2.662 -5.164 6.465 1 94.44 110 PRO B C 1
ATOM 2076 O O . PRO B 1 110 ? 2.527 -4.602 7.559 1 94.44 110 PRO B O 1
ATOM 2079 N N . GLU B 1 111 ? 2.748 -6.434 6.297 1 93 111 GLU B N 1
ATOM 2080 C CA . GLU B 1 111 ? 2.674 -7.305 7.465 1 93 111 GLU B CA 1
ATOM 2081 C C . GLU B 1 111 ? 3.873 -7.102 8.383 1 93 111 GLU B C 1
ATOM 2083 O O . GLU B 1 111 ? 5.004 -6.961 7.914 1 93 111 GLU B O 1
ATOM 2088 N N . THR B 1 112 ? 3.535 -6.934 9.641 1 89.12 112 THR B N 1
ATOM 2089 C CA . THR B 1 112 ? 4.57 -6.82 10.664 1 89.12 112 THR B CA 1
ATOM 2090 C C . THR B 1 112 ? 4.516 -8.008 11.617 1 89.12 112 THR B C 1
ATOM 2092 O O . THR B 1 112 ? 3.455 -8.32 12.164 1 89.12 112 THR B O 1
ATOM 2095 N N . ARG B 1 113 ? 5.574 -8.727 11.633 1 83.81 113 ARG B N 1
ATOM 2096 C CA . ARG B 1 113 ? 5.66 -9.836 12.578 1 83.81 113 ARG B CA 1
ATOM 2097 C C . ARG B 1 113 ? 6.402 -9.422 13.844 1 83.81 113 ARG B C 1
ATOM 2099 O O . ARG B 1 113 ? 7.422 -8.734 13.773 1 83.81 113 ARG B O 1
ATOM 2106 N N . VAL B 1 114 ? 5.688 -9.57 14.953 1 78.56 114 VAL B N 1
ATOM 2107 C CA . VAL B 1 114 ? 6.332 -9.25 16.219 1 78.56 114 VAL B CA 1
ATOM 2108 C C . VAL B 1 114 ? 6.969 -10.508 16.812 1 78.56 114 VAL B C 1
ATOM 2110 O O . VAL B 1 114 ? 6.277 -11.5 17.062 1 78.56 114 VAL B O 1
ATOM 2113 N N . GLY B 1 115 ? 8.227 -10.594 16.719 1 70.75 115 GLY B N 1
ATOM 2114 C CA . GLY B 1 115 ? 8.945 -11.734 17.266 1 70.75 115 GLY B CA 1
ATOM 2115 C C . GLY B 1 115 ? 8.789 -11.875 18.766 1 70.75 115 GLY B C 1
ATOM 2116 O O . GLY B 1 115 ? 8.156 -11.047 19.406 1 70.75 115 GLY B O 1
ATOM 2117 N N . ALA B 1 116 ? 9.211 -13.055 19.203 1 75.06 116 ALA B N 1
ATOM 2118 C CA . ALA B 1 116 ? 9.195 -13.367 20.625 1 75.06 116 ALA B CA 1
ATOM 2119 C C . ALA B 1 116 ? 9.898 -12.281 21.438 1 75.06 116 ALA B C 1
ATOM 2121 O O . ALA B 1 116 ? 9.531 -12.023 22.594 1 75.06 116 ALA B O 1
ATOM 2122 N N . ASP B 1 117 ? 10.828 -11.68 20.891 1 70.75 117 ASP B N 1
ATOM 2123 C CA . ASP B 1 117 ? 11.602 -10.625 21.547 1 70.75 117 ASP B CA 1
ATOM 2124 C C . ASP B 1 117 ? 10.914 -9.266 21.406 1 70.75 117 ASP B C 1
ATOM 2126 O O . ASP B 1 117 ? 11.492 -8.234 21.734 1 70.75 117 ASP B O 1
ATOM 2130 N N . LYS B 1 118 ? 9.727 -9.219 20.891 1 74.31 118 LYS B N 1
ATOM 2131 C CA . LYS B 1 118 ? 8.914 -8.016 20.734 1 74.31 118 LYS B CA 1
ATOM 2132 C C . LYS B 1 118 ? 9.469 -7.129 19.609 1 74.31 118 LYS B C 1
ATOM 2134 O O . LYS B 1 118 ? 9.219 -5.926 19.578 1 74.31 118 LYS B O 1
ATOM 2139 N N . VAL B 1 119 ? 10.43 -7.828 18.906 1 72.88 119 VAL B N 1
ATOM 2140 C CA . VAL B 1 119 ? 10.969 -7.078 17.781 1 72.88 119 VAL B CA 1
ATOM 2141 C C . VAL B 1 119 ? 10.016 -7.16 16.594 1 72.88 119 VAL B C 1
ATOM 2143 O O . VAL B 1 119 ? 9.562 -8.25 16.234 1 72.88 119 VAL B O 1
ATOM 2146 N N . ARG B 1 120 ? 9.609 -5.953 16.141 1 76.62 120 ARG B N 1
ATOM 2147 C CA . ARG B 1 120 ? 8.734 -5.887 14.969 1 76.62 120 ARG B CA 1
ATOM 2148 C C . ARG B 1 120 ? 9.523 -6.07 13.68 1 76.62 120 ARG B C 1
ATOM 2150 O O . ARG B 1 120 ? 10.508 -5.363 13.438 1 76.62 120 ARG B O 1
ATOM 2157 N N . VAL B 1 121 ? 9.258 -7.215 13.039 1 75.12 121 VAL B N 1
ATOM 2158 C CA . VAL B 1 121 ? 9.906 -7.492 11.766 1 75.12 121 VAL B CA 1
ATOM 2159 C C . VAL B 1 121 ? 8.945 -7.199 10.617 1 75.12 121 VAL B C 1
ATOM 2161 O O . VAL B 1 121 ? 7.832 -7.727 10.586 1 75.12 121 VAL B O 1
ATOM 2164 N N . LYS B 1 122 ? 9.352 -6.27 9.797 1 82.06 122 LYS B N 1
ATOM 2165 C CA . LYS B 1 122 ? 8.625 -5.988 8.562 1 82.06 122 LYS B CA 1
ATOM 2166 C C . LYS B 1 122 ? 9.227 -6.75 7.387 1 82.06 122 LYS B C 1
ATOM 2168 O O . LYS B 1 122 ? 10.336 -6.453 6.953 1 82.06 122 LYS B O 1
ATOM 2173 N N . LYS B 1 123 ? 8.477 -7.672 6.898 1 82.44 123 LYS B N 1
ATOM 2174 C CA . LYS B 1 123 ? 8.984 -8.656 5.945 1 82.44 123 LYS B CA 1
ATOM 2175 C C . LYS B 1 123 ? 9.641 -7.973 4.75 1 82.44 123 LYS B C 1
ATOM 2177 O O . LYS B 1 123 ? 10.703 -8.398 4.293 1 82.44 123 LYS B O 1
ATOM 2182 N N . PHE B 1 124 ? 9.18 -6.891 4.27 1 90.31 124 PHE B N 1
ATOM 2183 C CA . PHE B 1 124 ? 9.648 -6.297 3.025 1 90.31 124 PHE B CA 1
ATOM 2184 C C . PHE B 1 124 ? 10.875 -5.422 3.273 1 90.31 124 PHE B C 1
ATOM 2186 O O . PHE B 1 124 ? 11.586 -5.066 2.334 1 90.31 124 PHE B O 1
ATOM 2193 N N . VAL B 1 125 ? 11.148 -5.121 4.57 1 87.56 125 VAL B N 1
ATOM 2194 C CA . VAL B 1 125 ? 12.211 -4.148 4.785 1 87.56 125 VAL B CA 1
ATOM 2195 C C . VAL B 1 125 ? 13.227 -4.695 5.789 1 87.56 125 VAL B C 1
ATOM 2197 O O . VAL B 1 125 ? 14.219 -4.039 6.098 1 87.56 125 VAL B O 1
ATOM 2200 N N . THR B 1 126 ? 12.961 -5.871 6.211 1 84.62 126 THR B N 1
ATOM 2201 C CA . THR B 1 126 ? 13.875 -6.461 7.184 1 84.62 126 THR B CA 1
ATOM 2202 C C . THR B 1 126 ? 15.273 -6.613 6.59 1 84.62 126 THR B C 1
ATOM 2204 O O . THR B 1 126 ? 15.43 -7.109 5.473 1 84.62 126 THR B O 1
ATOM 2207 N N . GLY B 1 127 ? 16.281 -6.074 7.352 1 82.56 127 GLY B N 1
ATOM 2208 C CA . GLY B 1 127 ? 17.672 -6.254 6.953 1 82.56 127 GLY B CA 1
ATOM 2209 C C . GLY B 1 127 ? 18.109 -5.262 5.895 1 82.56 127 GLY B C 1
ATOM 2210 O O . GLY B 1 127 ? 19.188 -5.418 5.305 1 82.56 127 GLY B O 1
ATOM 2211 N N . LEU B 1 128 ? 17.406 -4.309 5.684 1 87.06 128 LEU B N 1
ATOM 2212 C CA . LEU B 1 128 ? 17.703 -3.357 4.621 1 87.06 128 LEU B CA 1
ATOM 2213 C C . LEU B 1 128 ? 18.781 -2.371 5.066 1 87.06 128 LEU B C 1
ATOM 2215 O O . LEU B 1 128 ? 18.766 -1.906 6.207 1 87.06 128 LEU B O 1
ATOM 2219 N N . LYS B 1 129 ? 19.734 -2.262 4.215 1 86.94 129 LYS B N 1
ATOM 2220 C CA . LYS B 1 129 ? 20.734 -1.217 4.379 1 86.94 129 LYS B CA 1
ATOM 2221 C C . LYS B 1 129 ? 20.562 -0.116 3.336 1 86.94 129 LYS B C 1
ATOM 2223 O O . LYS B 1 129 ? 19.828 -0.282 2.369 1 86.94 129 LYS B O 1
ATOM 2228 N N . VAL B 1 130 ? 21.078 1.015 3.652 1 87.25 130 VAL B N 1
ATOM 2229 C CA . VAL B 1 130 ? 20.984 2.125 2.711 1 87.25 130 VAL B CA 1
ATOM 2230 C C . VAL B 1 130 ? 22.375 2.516 2.23 1 87.25 130 VAL B C 1
ATOM 2232 O O . VAL B 1 130 ? 23.328 2.557 3.021 1 87.25 130 VAL B O 1
ATOM 2235 N N . GLU B 1 131 ? 22.453 2.705 0.977 1 86.94 131 GLU B N 1
ATOM 2236 C CA . GLU B 1 131 ? 23.719 3.119 0.367 1 86.94 131 GLU B CA 1
ATOM 2237 C C . GLU B 1 131 ? 23.516 4.293 -0.588 1 86.94 131 GLU B C 1
ATOM 2239 O O . GLU B 1 131 ? 22.469 4.387 -1.247 1 86.94 131 GLU B O 1
ATOM 2244 N N . GLU B 1 132 ? 24.469 5.16 -0.541 1 84.81 132 GLU B N 1
ATOM 2245 C CA . GLU B 1 132 ? 24.375 6.297 -1.454 1 84.81 132 GLU B CA 1
ATOM 2246 C C . GLU B 1 132 ? 24.578 5.859 -2.9 1 84.81 132 GLU B C 1
ATOM 2248 O O . GLU B 1 132 ? 25.438 5.02 -3.186 1 84.81 132 GLU B O 1
ATOM 2253 N N . LEU B 1 133 ? 23.703 6.43 -3.723 1 83.31 133 LEU B N 1
ATOM 2254 C CA . LEU B 1 133 ? 23.859 6.137 -5.141 1 83.31 133 LEU B CA 1
ATOM 2255 C C . LEU B 1 133 ? 25.125 6.781 -5.688 1 83.31 133 LEU B C 1
ATOM 2257 O O . LEU B 1 133 ? 25.391 7.961 -5.445 1 83.31 133 LEU B O 1
ATOM 2261 N N . ASP B 1 134 ? 26.109 6.168 -5.758 1 64.5 134 ASP B N 1
ATOM 2262 C CA . ASP B 1 134 ? 27.344 6.742 -6.301 1 64.5 134 ASP B CA 1
ATOM 2263 C C . ASP B 1 134 ? 27.031 7.711 -7.441 1 64.5 134 ASP B C 1
ATOM 2265 O O . ASP B 1 134 ? 26.203 7.426 -8.297 1 64.5 134 ASP B O 1
ATOM 2269 N N . LYS B 1 135 ? 26.953 9.047 -7.172 1 51.31 135 LYS B N 1
ATOM 2270 C CA . LYS B 1 135 ? 26.938 10 -8.273 1 51.31 135 LYS B CA 1
ATOM 2271 C C . LYS B 1 135 ? 27.578 9.406 -9.523 1 51.31 135 LYS B C 1
ATOM 2273 O O . LYS B 1 135 ? 28.688 8.867 -9.461 1 51.31 135 LYS B O 1
ATOM 2278 N N . TYR B 1 136 ? 27.031 8.953 -10.406 1 40 136 TYR B N 1
ATOM 2279 C CA . TYR B 1 136 ? 27.766 8.953 -11.672 1 40 136 TYR B CA 1
ATOM 2280 C C . TYR B 1 136 ? 28.594 10.227 -11.82 1 40 136 TYR B C 1
ATOM 2282 O O . TYR B 1 136 ? 28.25 11.266 -11.25 1 40 136 TYR B O 1
ATOM 2290 N N . ALA B 1 137 ? 29.844 10.391 -12.539 1 37.12 137 ALA B N 1
ATOM 2291 C CA . ALA B 1 137 ? 30.828 11.32 -13.07 1 37.12 137 ALA B CA 1
ATOM 2292 C C . ALA B 1 137 ? 30.172 12.594 -13.594 1 37.12 137 ALA B C 1
ATOM 2294 O O . ALA B 1 137 ? 30.828 13.602 -13.812 1 37.12 137 ALA B O 1
ATOM 2295 N N . GLY B 1 138 ? 29.031 12.617 -14.258 1 34.31 138 GLY B N 1
ATOM 2296 C CA . GLY B 1 138 ? 28.828 13.75 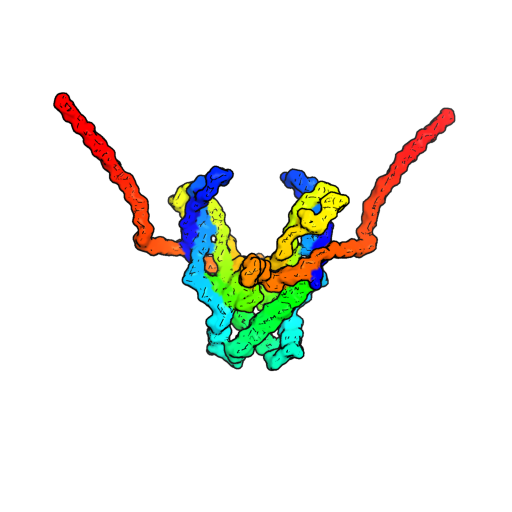-15.148 1 34.31 138 GLY B CA 1
ATOM 2297 C C . GLY B 1 138 ? 28.375 15.008 -14.43 1 34.31 138 GLY B C 1
ATOM 2298 O O . GLY B 1 138 ? 27.906 15.953 -15.07 1 34.31 138 GLY B O 1
ATOM 2299 N N . ALA B 1 139 ? 27.859 15.023 -13.281 1 35.41 139 ALA B N 1
ATOM 2300 C CA . ALA B 1 139 ? 27.422 16.375 -12.938 1 35.41 139 ALA B CA 1
ATOM 2301 C C . ALA B 1 139 ? 28.625 17.328 -12.828 1 35.41 139 ALA B C 1
ATOM 2303 O O . ALA B 1 139 ? 29.609 17.016 -12.148 1 35.41 139 ALA B O 1
ATOM 2304 N N . PRO B 1 140 ? 28.75 18.281 -13.734 1 34.62 140 PRO B N 1
ATOM 2305 C CA . PRO B 1 140 ? 29.844 19.266 -13.719 1 34.62 140 PRO B CA 1
ATOM 2306 C C . PRO B 1 140 ? 30.016 19.938 -12.359 1 34.62 140 PRO B C 1
ATOM 2308 O O . PRO B 1 140 ? 29.031 20.25 -11.688 1 34.62 140 PRO B O 1
ATOM 2311 N N . LYS B 1 141 ? 30.969 19.547 -11.531 1 36.59 141 LYS B N 1
ATOM 2312 C CA . LYS B 1 141 ? 31.406 20.328 -10.367 1 36.59 141 LYS B CA 1
ATOM 2313 C C . LYS B 1 141 ? 31.062 21.797 -10.539 1 36.59 141 LYS B C 1
ATOM 2315 O O . LYS B 1 141 ? 31.312 22.391 -11.602 1 36.59 141 LYS B O 1
ATOM 2320 N N . PRO B 1 142 ? 30 22.281 -9.883 1 34.12 142 PRO B N 1
ATOM 2321 C CA . PRO B 1 142 ? 29.922 23.75 -10.039 1 34.12 142 PRO B CA 1
ATOM 2322 C C . PRO B 1 142 ? 31.297 24.406 -10.109 1 34.12 142 PRO B C 1
ATOM 2324 O O . PRO B 1 142 ? 32.25 23.969 -9.453 1 34.12 142 PRO B O 1
ATOM 2327 N N . LYS B 1 143 ? 31.672 24.953 -11.266 1 32.34 143 LYS B N 1
ATOM 2328 C CA . LYS B 1 143 ? 32.875 25.781 -11.453 1 32.34 143 LYS B CA 1
ATOM 2329 C C . LYS B 1 143 ? 33.094 26.688 -10.25 1 32.34 143 LYS B C 1
ATOM 2331 O O . LYS B 1 143 ? 32.219 27.422 -9.828 1 32.34 143 LYS B O 1
ATOM 2336 N N . LYS B 1 144 ? 33.844 26.172 -9.219 1 33.28 144 LYS B N 1
ATOM 2337 C CA . LYS B 1 144 ? 34.375 27.188 -8.328 1 33.28 144 LYS B CA 1
ATOM 2338 C C . LYS B 1 144 ? 34.594 28.516 -9.055 1 33.28 144 LYS B C 1
ATOM 2340 O O . LYS B 1 144 ? 35.156 28.547 -10.148 1 33.28 144 LYS B O 1
ATOM 2345 N N . GLY B 1 145 ? 33.625 29.453 -8.922 1 30.86 145 GLY B N 1
ATOM 2346 C CA . GLY B 1 145 ? 33.875 30.812 -9.391 1 30.86 145 GLY B CA 1
ATOM 2347 C C . GLY B 1 145 ? 35.375 31.172 -9.367 1 30.86 145 GLY B C 1
ATOM 2348 O O . GLY B 1 145 ? 36.062 30.906 -8.375 1 30.86 145 GLY B O 1
ATOM 2349 N N . GLU B 1 146 ? 36.094 31.016 -10.438 1 31.11 146 GLU B N 1
ATOM 2350 C CA . GLU B 1 146 ? 37.375 31.688 -10.625 1 31.11 146 GLU B CA 1
ATOM 2351 C C . GLU B 1 146 ? 37.406 33.062 -9.945 1 31.11 146 GLU B C 1
ATOM 2353 O O . GLU B 1 146 ? 36.5 33.875 -10.172 1 31.11 146 GLU B O 1
ATOM 2358 N N . ASP B 1 147 ? 37.875 33.156 -8.727 1 30.19 147 ASP B N 1
ATOM 2359 C CA . ASP B 1 147 ? 38.281 34.406 -8.102 1 30.19 147 ASP B CA 1
ATOM 2360 C C . ASP B 1 147 ? 38.812 35.406 -9.141 1 30.19 147 ASP B C 1
ATOM 2362 O O . ASP B 1 147 ? 39.781 35.094 -9.867 1 30.19 147 ASP B O 1
ATOM 2366 N N . SER B 1 148 ? 37.938 36.062 -9.953 1 31.05 148 SER B N 1
ATOM 2367 C CA . SER B 1 148 ? 38.344 37.25 -10.727 1 31.05 148 SER B CA 1
ATOM 2368 C C . SER B 1 148 ? 39.406 38.062 -10 1 31.05 148 SER B C 1
ATOM 2370 O O . SER B 1 148 ? 39.094 38.719 -9.008 1 31.05 148 SER B O 1
ATOM 2372 N N . THR B 1 149 ? 40.594 37.5 -9.773 1 30.25 149 THR B N 1
ATOM 2373 C CA . THR B 1 149 ? 41.719 38.344 -9.43 1 30.25 149 THR B CA 1
ATOM 2374 C C . THR B 1 149 ? 41.75 39.625 -10.297 1 30.25 149 THR B C 1
ATOM 2376 O O . THR B 1 149 ? 41.938 39.531 -11.508 1 30.25 149 THR B O 1
ATOM 2379 N N . GLY B 1 150 ? 40.719 40.562 -10.094 1 27.27 150 GLY B N 1
ATOM 2380 C CA . GLY B 1 150 ? 40.812 41.938 -10.539 1 27.27 150 GLY B CA 1
ATOM 2381 C C . GLY B 1 150 ? 42.219 42.5 -10.461 1 27.27 150 GLY B C 1
ATOM 2382 O O . GLY B 1 150 ? 42.75 42.656 -9.375 1 27.27 150 GLY B O 1
ATOM 2383 N N . GLY B 1 151 ? 43.094 42.062 -11.336 1 27.12 151 GLY B N 1
ATOM 2384 C CA . GLY B 1 151 ? 44.375 42.656 -11.586 1 27.12 151 GLY B CA 1
ATOM 2385 C C . GLY B 1 151 ? 44.312 44.156 -11.672 1 27.12 151 GLY B C 1
ATOM 2386 O O . GLY B 1 151 ? 43.5 44.719 -12.398 1 27.12 151 GLY B O 1
ATOM 2387 N N . GLU B 1 152 ? 44.531 44.938 -10.578 1 30.94 152 GLU B N 1
ATOM 2388 C CA . GLU B 1 152 ? 44.844 46.375 -10.438 1 30.94 152 GLU B CA 1
ATOM 2389 C C . GLU B 1 152 ? 45.875 46.812 -11.484 1 30.94 152 GLU B C 1
ATOM 2391 O O . GLU B 1 152 ? 47.031 46.406 -11.438 1 30.94 152 GLU B O 1
ATOM 2396 N N . GLN B 1 153 ? 45.531 46.562 -12.75 1 27.03 153 GLN B N 1
ATOM 2397 C CA . GLN B 1 153 ? 46.438 47.188 -13.695 1 27.03 153 GLN B CA 1
ATOM 2398 C C . GLN B 1 153 ? 46.656 48.688 -13.367 1 27.03 153 GLN B C 1
ATOM 2400 O O . GLN B 1 153 ? 45.688 49.438 -13.367 1 27.03 153 GLN B O 1
ATOM 2405 N N . ALA B 1 154 ? 47.719 49.031 -12.766 1 32.41 154 ALA B N 1
ATOM 2406 C CA . ALA B 1 154 ? 48.406 50.312 -12.578 1 32.41 154 ALA B CA 1
ATOM 2407 C C . ALA B 1 154 ? 48.469 51.094 -13.891 1 32.41 154 ALA B C 1
ATOM 2409 O O . ALA B 1 154 ? 48.875 50.562 -14.922 1 32.41 154 ALA B O 1
ATOM 2410 N N . HIS B 1 155 ? 47.406 51.875 -14.234 1 29.31 155 HIS B N 1
ATOM 2411 C CA . HIS B 1 155 ? 47.594 52.906 -15.258 1 29.31 155 HIS B CA 1
ATOM 2412 C C . HIS B 1 155 ? 48.969 53.531 -15.172 1 29.31 155 HIS B C 1
ATOM 2414 O O . HIS B 1 155 ? 49.5 53.75 -14.07 1 29.31 155 HIS B O 1
ATOM 2420 N N . PRO B 1 156 ? 49.688 53.625 -16.328 1 31.39 156 PRO B N 1
ATOM 2421 C CA . PRO B 1 156 ? 50.938 54.406 -16.312 1 31.39 156 PRO B CA 1
ATOM 2422 C C . PRO B 1 156 ? 50.719 55.844 -15.805 1 31.39 156 PRO B C 1
ATOM 2424 O O . PRO B 1 156 ? 49.594 56.344 -15.867 1 31.39 156 PRO B O 1
#

Solvent-accessible surface area (backbone atoms only — not comparable to full-atom values): 17666 Å² total; per-residue (Å²): 95,44,33,29,27,41,76,44,64,40,88,39,90,88,43,94,59,46,58,18,34,33,50,38,55,44,68,80,44,74,48,42,46,68,60,51,27,48,56,49,28,74,74,46,90,55,48,43,69,55,42,51,50,46,52,50,49,48,40,52,53,47,31,54,40,31,33,58,18,21,28,42,36,38,76,82,47,21,34,37,34,58,40,50,41,47,48,73,21,77,44,73,88,72,54,43,63,86,78,24,48,42,72,69,41,77,43,73,44,69,35,66,44,65,42,95,84,68,45,73,40,38,68,60,49,62,77,62,40,79,39,74,49,70,74,71,88,75,70,74,67,76,71,71,75,71,76,74,72,73,70,81,71,76,75,132,96,44,32,29,26,41,76,46,65,40,87,38,90,88,43,95,59,46,58,17,33,32,49,39,54,44,66,79,47,76,47,42,46,69,60,51,27,49,57,49,26,74,74,47,91,56,48,44,71,55,43,51,49,45,52,49,50,48,40,52,53,48,31,54,41,32,32,57,18,20,28,42,36,39,76,81,49,21,33,36,32,59,41,51,40,47,48,74,21,78,45,76,88,72,54,40,64,83,79,25,49,43,73,69,40,76,44,73,42,69,35,66,45,66,44,96,82,69,46,74,41,37,68,59,50,60,78,61,40,79,39,73,48,73,73,70,86,74,70,74,67,76,73,71,77,72,76,75,74,75,71,80,73,77,74,131

Foldseek 3Di:
DEWAKEKDAACDPVDPRHRPIDIDTDDDDDDDLQNVLVVVVVVDVQHSVRSVVVVVVVVVVCVVQQVVQDWDQDPQFWIKHKDWAFDDDPDPVPDDCVPGTDDIDMDTDADWDQDPVRDTDGNVCPPYHYDYDPPDPPDPPPPPPDPPPPPPPPDD/DEWAKEKDAACDPVDPRHRPIDIDTDDDDDDDLQNVLVVVVVVDVQHSVRSVVVVVVVVVVCVVQQVVQDWDQDPQFWIKHKDWAFDDDPDPVPDDCVPGTDDIDMDTDADWDQDPVRDTDGNVCPPYHYDYDPPDPPDPPPPPPPPPPPPPPDDD

Secondary structure (DSSP, 8-state):
-EEEEEEEE---TTSTTTT-EEEEEE--EEEEHHHHHHHHHHHSSS-HHHHHHHHHHHHHHHHHHHHTTEEEEETTTEEEEEEEEE--BSSGGG--HHHHEEEEEEEEEE-EEE-TTS-EEETTTTT-EEEE----TTS-----------------/-EEEEEEEE---TTSTTTT-EEEEEE--EEEEHHHHHHHHHHHSSS-HHHHHHHHHHHHHHHHHHHHTTEEEEETTTEEEEEEEEE--BSSGGG--HHHHEEEEEEEEEE-EEE-TTS-EEETTTTT-EEEE----TTS-----------------